Protein AF-A0A7S4A4M8-F1 (afdb_monomer_lite)

InterPro domains:
  IPR001041 2Fe-2S ferredoxin-type iron-sulfur binding domain [PF00111] (96-147)
  IPR001041 2Fe-2S ferredoxin-type iron-sulfur binding domain [PS51085] (55-159)
  IPR001041 2Fe-2S ferredoxin-type iron-sulfur binding domain [cd00207] (71-153)
  IPR012675 Beta-grasp domain superfamily [G3DSA:3.10.20.30] (62-157)
  IPR036010 2Fe-2S ferredoxin-like superfamily [SSF54292] (57-154)
  IPR036410 Heat shock protein DnaJ, cysteine-rich domain superfamily [SSF57938] (227-272)

Structure (mmCIF, N/CA/C/O backbone):
data_AF-A0A7S4A4M8-F1
#
_entry.id   AF-A0A7S4A4M8-F1
#
loop_
_atom_site.group_PDB
_atom_site.id
_atom_site.type_symbol
_atom_site.label_atom_id
_atom_site.label_alt_id
_atom_site.label_comp_id
_atom_site.label_asym_id
_atom_site.label_entity_id
_atom_site.label_seq_id
_atom_site.pdbx_PDB_ins_code
_atom_site.Cartn_x
_atom_site.Cartn_y
_atom_site.Cartn_z
_atom_site.occupancy
_atom_site.B_iso_or_equiv
_atom_site.auth_seq_id
_atom_site.auth_comp_id
_atom_site.auth_asym_id
_atom_site.auth_atom_id
_atom_site.pdbx_PDB_model_num
ATOM 1 N N . ALA A 1 1 ? -64.896 35.470 -19.541 1.00 37.59 1 ALA A N 1
ATOM 2 C CA . ALA A 1 1 ? -65.923 35.673 -20.577 1.00 37.59 1 ALA A CA 1
ATOM 3 C C . ALA A 1 1 ? -65.267 35.351 -21.918 1.00 37.59 1 ALA A C 1
ATOM 5 O O . ALA A 1 1 ? -64.324 36.040 -22.271 1.00 37.59 1 ALA A O 1
ATOM 6 N N . SER A 1 2 ? -65.434 34.144 -22.477 1.00 31.39 2 SER A N 1
ATOM 7 C CA . SER A 1 2 ? -66.565 33.756 -23.355 1.00 31.39 2 SER A CA 1
ATOM 8 C C . SER A 1 2 ? -66.656 34.735 -24.537 1.00 31.39 2 SER A C 1
ATOM 10 O O . SER A 1 2 ? -66.784 35.927 -24.300 1.00 31.39 2 SER A O 1
ATOM 12 N N . THR A 1 3 ? -66.503 34.352 -25.807 1.00 33.00 3 THR A N 1
ATOM 13 C CA . THR A 1 3 ? -67.271 33.339 -26.563 1.00 33.00 3 THR A CA 1
ATOM 14 C C . THR A 1 3 ? -66.672 33.246 -27.989 1.00 33.00 3 THR A C 1
ATOM 16 O O . THR A 1 3 ? -66.246 34.263 -28.519 1.00 33.00 3 THR A O 1
ATOM 19 N N . LEU A 1 4 ? -66.440 32.039 -28.529 1.00 32.62 4 LEU A N 1
ATOM 20 C CA . LEU A 1 4 ? -67.186 31.378 -29.632 1.00 32.62 4 LEU A CA 1
ATOM 21 C C . LEU A 1 4 ? -67.162 32.050 -31.024 1.00 32.62 4 LEU A C 1
ATOM 23 O O . LEU A 1 4 ? -67.751 33.107 -31.198 1.00 32.62 4 LEU A O 1
ATOM 27 N N . ALA A 1 5 ? -66.621 31.325 -32.017 1.00 34.88 5 ALA A N 1
ATOM 28 C CA . ALA A 1 5 ? -67.216 31.023 -33.341 1.00 34.88 5 ALA A CA 1
ATOM 29 C C . ALA A 1 5 ? -66.231 30.086 -34.097 1.00 34.88 5 ALA A C 1
ATOM 31 O O . ALA A 1 5 ? -65.060 30.425 -34.218 1.00 34.88 5 ALA A O 1
ATOM 32 N N . GLN A 1 6 ? -66.522 28.803 -34.376 1.00 36.31 6 GLN A N 1
ATOM 33 C CA . GLN A 1 6 ? -67.367 28.260 -35.469 1.00 36.31 6 GLN A CA 1
ATOM 34 C C . GLN A 1 6 ? -66.966 28.793 -36.861 1.00 36.31 6 GLN A C 1
ATOM 36 O O . GLN A 1 6 ? -66.797 29.990 -37.012 1.00 36.31 6 GLN A O 1
ATOM 41 N N . ALA A 1 7 ? -66.864 28.027 -37.950 1.00 33.28 7 ALA A N 1
ATOM 42 C CA . ALA A 1 7 ? -67.002 26.600 -38.227 1.00 33.28 7 ALA A CA 1
ATOM 43 C C . ALA A 1 7 ? -66.614 26.344 -39.707 1.00 33.28 7 ALA A C 1
ATOM 45 O O . ALA A 1 7 ? -66.604 27.269 -40.510 1.00 33.28 7 ALA A O 1
ATOM 46 N N . ALA A 1 8 ? -66.433 25.058 -40.024 1.00 29.91 8 ALA A N 1
ATOM 47 C CA . ALA A 1 8 ? -66.771 24.376 -41.281 1.00 29.91 8 ALA A CA 1
ATOM 48 C C . ALA A 1 8 ? -66.012 24.679 -42.591 1.00 29.91 8 ALA A C 1
ATOM 50 O O . ALA A 1 8 ? -65.968 25.791 -43.101 1.00 29.91 8 ALA A O 1
ATOM 51 N N . GLY A 1 9 ? -65.545 23.585 -43.203 1.00 29.48 9 GLY A N 1
ATOM 52 C CA . GLY A 1 9 ? -65.085 23.530 -44.586 1.00 29.48 9 GLY A CA 1
ATOM 53 C C . GLY A 1 9 ? -64.430 22.188 -44.930 1.00 29.48 9 GLY A C 1
ATOM 54 O O . GLY A 1 9 ? -63.213 22.089 -44.999 1.00 29.48 9 GLY A O 1
ATOM 55 N N . ALA A 1 10 ? -65.236 21.150 -45.126 1.00 30.73 10 ALA A N 1
ATOM 56 C CA . ALA A 1 10 ? -64.895 19.928 -45.870 1.00 30.73 10 ALA A CA 1
ATOM 57 C C . ALA A 1 10 ? -66.042 19.700 -46.883 1.00 30.73 10 ALA A C 1
ATOM 59 O O . ALA A 1 10 ? -67.085 20.335 -46.681 1.00 30.73 10 ALA A O 1
ATOM 60 N N . PRO A 1 11 ? -65.991 18.786 -47.880 1.00 52.59 11 PRO A N 1
ATOM 61 C CA . PRO A 1 11 ? -64.931 17.866 -48.347 1.00 52.59 11 PRO A CA 1
ATOM 62 C C . PRO A 1 11 ? -64.807 17.825 -49.912 1.00 52.59 11 PRO A C 1
ATOM 64 O O . PRO A 1 11 ? -65.293 18.728 -50.582 1.00 52.59 11 PRO A O 1
ATOM 67 N N . VAL A 1 12 ? -64.277 16.709 -50.468 1.00 29.33 12 VAL A N 1
ATOM 68 C CA . VAL A 1 12 ? -64.403 16.184 -51.869 1.00 29.33 12 VAL A CA 1
ATOM 69 C C . VAL A 1 12 ? -63.234 16.599 -52.804 1.00 29.33 12 VAL A C 1
ATOM 71 O O . VAL A 1 12 ? -62.858 17.757 -52.814 1.00 29.33 12 VAL A O 1
ATOM 74 N N . ALA A 1 13 ? -62.549 15.762 -53.604 1.00 30.17 13 ALA A N 1
ATOM 75 C CA . ALA A 1 13 ? -62.758 14.395 -54.093 1.00 30.17 13 ALA A CA 1
ATOM 76 C C . ALA A 1 13 ? -61.442 13.745 -54.595 1.00 30.17 13 ALA A C 1
ATOM 78 O O . ALA A 1 13 ? -60.580 14.413 -55.149 1.00 30.17 13 ALA A O 1
ATOM 79 N N . GLN A 1 14 ? -61.445 12.411 -54.512 1.00 28.94 14 GLN A N 1
ATOM 80 C CA . GLN A 1 14 ? -61.015 11.418 -55.511 1.00 28.94 14 GLN A CA 1
ATOM 81 C C . GLN A 1 14 ? -59.527 11.170 -55.820 1.00 28.94 14 GLN A C 1
ATOM 83 O O . GLN A 1 14 ? -58.750 12.014 -56.248 1.00 28.94 14 GLN A O 1
ATOM 88 N N . ALA A 1 15 ? -59.210 9.888 -55.641 1.00 36.28 15 ALA A N 1
ATOM 89 C CA . ALA A 1 15 ? -57.997 9.178 -55.992 1.00 36.28 15 ALA A CA 1
ATOM 90 C C . ALA A 1 15 ? -57.965 8.781 -57.472 1.00 36.28 15 ALA A C 1
ATOM 92 O O . ALA A 1 15 ? -59.013 8.434 -58.003 1.00 36.28 15 ALA A O 1
ATOM 93 N N . THR A 1 16 ? -56.763 8.643 -58.045 1.00 32.50 16 THR A N 1
ATOM 94 C CA . THR A 1 16 ? -56.400 7.519 -58.934 1.00 32.50 16 THR A CA 1
ATOM 95 C C . THR A 1 16 ? -54.876 7.339 -59.019 1.00 32.50 16 THR A C 1
ATOM 97 O O . THR A 1 16 ? -54.142 8.317 -59.095 1.00 32.50 16 THR A O 1
ATOM 100 N N . ALA A 1 17 ? -54.472 6.061 -58.983 1.00 30.67 17 ALA A N 1
ATOM 101 C CA . ALA A 1 17 ? -53.245 5.366 -59.421 1.00 30.67 17 ALA A CA 1
ATOM 102 C C . ALA A 1 17 ? -52.149 6.160 -60.176 1.00 30.67 17 ALA A C 1
ATOM 104 O O . ALA A 1 17 ? -52.448 7.021 -60.984 1.00 30.67 17 ALA A O 1
ATOM 105 N N . GLY A 1 18 ? -50.852 5.852 -60.088 1.00 27.41 18 GLY A N 1
ATOM 106 C CA . GLY A 1 18 ? -50.143 4.726 -59.492 1.00 27.41 18 GLY A CA 1
ATOM 107 C C . GLY A 1 18 ? -48.669 4.709 -59.948 1.00 27.41 18 GLY A C 1
ATOM 108 O O . GLY A 1 18 ? -48.286 5.422 -60.866 1.00 27.41 18 GLY A O 1
ATOM 109 N N . VAL A 1 19 ? -47.905 3.814 -59.314 1.00 33.75 19 VAL A N 1
ATOM 110 C CA . VAL A 1 19 ? -46.653 3.164 -59.763 1.00 33.75 19 VAL A CA 1
ATOM 111 C C . VAL A 1 19 ? -45.360 4.004 -59.871 1.00 33.75 19 VAL A C 1
ATOM 113 O O . VAL A 1 19 ? -45.162 4.764 -60.808 1.00 33.75 19 VAL A O 1
ATOM 116 N N . GLY A 1 20 ? -44.393 3.692 -58.990 1.00 28.38 20 GLY A N 1
ATOM 117 C CA . GLY A 1 20 ? -42.963 3.664 -59.347 1.00 28.38 20 GLY A CA 1
ATOM 118 C C . GLY A 1 20 ? -42.011 4.508 -58.488 1.00 28.38 20 GLY A C 1
ATOM 119 O O . GLY A 1 20 ? -41.970 5.722 -58.621 1.00 28.38 20 GLY A O 1
ATOM 120 N N . GLY A 1 21 ? -41.169 3.848 -57.676 1.00 31.53 21 GLY A N 1
ATOM 121 C CA . GLY A 1 21 ? -39.975 4.444 -57.043 1.00 31.53 21 GLY A CA 1
ATOM 122 C C . GLY A 1 21 ? -40.064 4.568 -55.517 1.00 31.53 21 GLY A C 1
ATOM 123 O O . GLY A 1 21 ? -40.150 5.656 -54.971 1.00 31.53 21 GLY A O 1
ATOM 124 N N . CYS A 1 22 ? -40.197 3.476 -54.764 1.00 31.28 22 CYS A N 1
ATOM 125 C CA . CYS A 1 22 ? -39.090 2.579 -54.406 1.00 31.28 22 CYS A CA 1
ATOM 126 C C . CYS A 1 22 ? -37.952 3.275 -53.617 1.00 31.28 22 CYS A C 1
ATOM 128 O O . CYS A 1 22 ? -36.859 3.515 -54.110 1.00 31.28 22 CYS A O 1
ATOM 130 N N . ALA A 1 23 ? -38.234 3.571 -52.346 1.00 37.81 23 ALA A N 1
ATOM 131 C CA . ALA A 1 23 ? -37.535 2.941 -51.218 1.00 37.81 23 ALA A CA 1
ATOM 132 C C . ALA A 1 23 ? -36.009 3.132 -51.028 1.00 37.81 23 ALA A C 1
ATOM 134 O O . ALA A 1 23 ? -35.398 2.303 -50.357 1.00 37.81 23 ALA A O 1
ATOM 135 N N . VAL A 1 24 ? -35.385 4.212 -51.519 1.00 38.22 24 VAL A N 1
ATOM 136 C CA . VAL A 1 24 ? -33.934 4.442 -51.283 1.00 38.22 24 VAL A CA 1
ATOM 137 C C . VAL A 1 24 ? -33.610 5.654 -50.389 1.00 38.22 24 VAL A C 1
ATOM 139 O O . VAL A 1 24 ? -32.507 5.740 -49.860 1.00 38.22 24 VAL A O 1
ATOM 142 N N . VAL A 1 25 ? -34.555 6.561 -50.111 1.00 36.16 25 VAL A N 1
ATOM 143 C CA . VAL A 1 25 ? -34.220 7.831 -49.416 1.00 36.16 25 VAL A CA 1
ATOM 144 C C . VAL A 1 25 ? -34.692 7.903 -47.951 1.00 36.16 25 VAL A C 1
ATOM 146 O O . VAL A 1 25 ? -34.157 8.683 -47.168 1.00 36.16 25 VAL A O 1
ATOM 149 N N . GLN A 1 26 ? -35.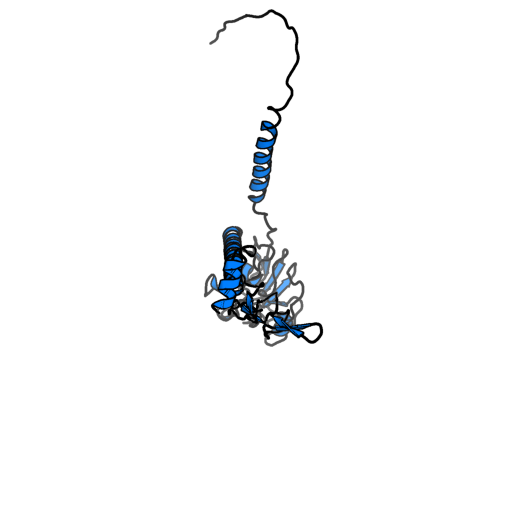621 7.045 -47.512 1.00 34.38 26 GLN A N 1
ATOM 150 C CA . GLN A 1 26 ? -36.166 7.099 -46.140 1.00 34.38 26 GLN A CA 1
ATOM 151 C C . GLN A 1 26 ? -35.516 6.141 -45.126 1.00 34.38 26 GLN A C 1
ATOM 153 O O . GLN A 1 26 ? -35.725 6.293 -43.923 1.00 34.38 26 GLN A O 1
ATOM 158 N N . THR A 1 27 ? -34.670 5.201 -45.551 1.00 37.06 27 THR A N 1
ATOM 159 C CA . THR A 1 27 ? -33.970 4.271 -44.640 1.00 37.06 27 THR A CA 1
ATOM 160 C C . THR A 1 27 ? -32.631 4.802 -44.118 1.00 37.06 27 THR A C 1
ATOM 162 O O . THR A 1 27 ? -32.098 4.269 -43.141 1.00 37.06 27 THR A O 1
ATOM 165 N N . THR A 1 28 ? -32.108 5.893 -44.684 1.00 37.09 28 THR A N 1
ATOM 166 C CA . THR A 1 28 ? -30.793 6.441 -44.307 1.00 37.09 28 THR A CA 1
ATOM 167 C C . THR A 1 28 ? -30.871 7.415 -43.126 1.00 37.09 28 THR A C 1
ATOM 169 O O . THR A 1 28 ? -29.947 7.480 -42.319 1.00 37.09 28 THR A O 1
ATOM 172 N N . LEU A 1 29 ? -32.000 8.104 -42.922 1.00 33.44 29 LEU A N 1
ATOM 173 C CA . LEU A 1 29 ? -32.156 9.082 -41.832 1.00 33.44 29 LEU A CA 1
ATOM 174 C C . LEU A 1 29 ? -32.501 8.455 -40.467 1.00 33.44 29 LEU A C 1
ATOM 176 O O . LEU A 1 29 ? -32.075 8.970 -39.434 1.00 33.44 29 LEU A O 1
ATOM 180 N N . HIS A 1 30 ? -33.151 7.285 -40.431 1.00 36.28 30 HIS A N 1
ATOM 181 C CA . HIS A 1 30 ? -33.430 6.577 -39.170 1.00 36.28 30 HIS A CA 1
ATOM 182 C C . HIS A 1 30 ? -32.250 5.745 -38.633 1.00 36.28 30 HIS A C 1
ATOM 184 O O . HIS A 1 30 ? -32.222 5.417 -37.443 1.00 36.28 30 HIS A O 1
ATOM 190 N N . ARG A 1 31 ? -31.246 5.419 -39.461 1.00 37.28 31 ARG A N 1
ATOM 191 C CA . ARG A 1 31 ? -30.042 4.692 -39.009 1.00 37.28 31 ARG A CA 1
ATOM 192 C C . ARG A 1 31 ? -28.971 5.603 -38.402 1.00 37.28 31 ARG A C 1
ATOM 194 O O . ARG A 1 31 ? -28.293 5.177 -37.471 1.00 37.28 31 ARG A O 1
ATOM 201 N N . VAL A 1 32 ? -28.868 6.860 -38.839 1.00 37.97 32 VAL A N 1
ATOM 202 C CA . VAL A 1 32 ? -27.846 7.801 -38.336 1.00 37.97 32 VAL A CA 1
ATOM 203 C C . VAL A 1 32 ? -28.242 8.429 -36.989 1.00 37.97 32 VAL A C 1
ATOM 205 O O . VAL A 1 32 ? -27.384 8.643 -36.132 1.00 37.97 32 VAL A O 1
ATOM 208 N N . MET A 1 33 ? -29.537 8.644 -36.724 1.00 33.75 33 MET A N 1
ATOM 209 C CA . MET A 1 33 ? -29.984 9.201 -35.434 1.00 33.75 33 MET A CA 1
ATOM 210 C C . MET A 1 33 ? -29.994 8.186 -34.282 1.00 33.75 33 MET A C 1
ATOM 212 O O . MET A 1 33 ? -29.820 8.573 -33.127 1.00 33.75 33 MET A O 1
ATOM 216 N N . ARG A 1 34 ? -30.117 6.880 -34.563 1.00 36.62 34 ARG A N 1
ATOM 217 C CA . ARG A 1 34 ? -30.115 5.845 -33.511 1.00 36.62 34 ARG A CA 1
ATOM 218 C C . ARG A 1 34 ? -28.708 5.530 -32.987 1.00 36.62 34 ARG A C 1
ATOM 220 O O . ARG A 1 34 ? -28.561 5.203 -31.814 1.00 36.62 34 ARG A O 1
ATOM 227 N N . TRP A 1 35 ? -27.673 5.705 -33.814 1.00 34.12 35 TRP A N 1
ATOM 228 C CA . TRP A 1 35 ? -26.274 5.548 -33.392 1.00 34.12 35 TRP A CA 1
ATOM 229 C C . TRP A 1 35 ? -25.797 6.684 -32.484 1.00 34.12 35 TRP A C 1
ATOM 231 O O . TRP A 1 35 ? -25.110 6.426 -31.502 1.00 34.12 35 TRP A O 1
ATOM 241 N N . ARG A 1 36 ? -26.236 7.928 -32.720 1.00 37.22 36 ARG A N 1
ATOM 242 C CA . ARG A 1 36 ? -25.898 9.045 -31.820 1.00 37.22 36 ARG A CA 1
ATOM 243 C C . ARG A 1 36 ? -26.541 8.894 -30.439 1.00 37.22 36 ARG A C 1
ATOM 245 O O . ARG A 1 36 ? -25.913 9.261 -29.456 1.00 37.22 36 ARG A O 1
ATOM 252 N N . TYR A 1 37 ? -27.732 8.300 -30.343 1.00 37.22 37 TYR A N 1
ATOM 253 C CA . TYR A 1 37 ? -28.435 8.123 -29.066 1.00 37.22 37 TYR A CA 1
ATOM 254 C C . TYR A 1 37 ? -27.921 6.929 -28.242 1.00 37.22 37 TYR A C 1
ATOM 256 O O . TYR A 1 37 ? -27.792 7.030 -27.023 1.00 37.22 37 TYR A O 1
ATOM 264 N N . ILE A 1 38 ? -27.563 5.813 -28.893 1.00 43.84 38 ILE A N 1
ATOM 265 C CA . ILE A 1 38 ? -26.977 4.642 -28.214 1.00 43.84 38 ILE A CA 1
ATOM 266 C C . ILE A 1 38 ? -25.544 4.947 -27.752 1.00 43.84 38 ILE A C 1
ATOM 268 O O . ILE A 1 38 ? -25.180 4.586 -26.634 1.00 43.84 38 ILE A O 1
ATOM 272 N N . SER A 1 39 ? -24.759 5.690 -28.543 1.00 41.84 39 SER A N 1
ATOM 273 C CA . SER A 1 39 ? -23.440 6.168 -28.114 1.00 41.84 39 SER A CA 1
ATOM 274 C C . SER A 1 39 ? -23.531 7.203 -26.994 1.00 41.84 39 SER A C 1
ATOM 276 O O . SER A 1 39 ? -22.713 7.151 -26.085 1.00 41.84 39 SER A O 1
ATOM 278 N N . PHE A 1 40 ? -24.535 8.089 -26.984 1.00 40.56 40 PHE A N 1
ATOM 279 C CA . PHE A 1 40 ? -24.718 9.045 -25.885 1.00 40.56 40 PHE A CA 1
ATOM 280 C C . PHE A 1 40 ? -25.133 8.349 -24.583 1.00 40.56 40 PHE A C 1
ATOM 282 O O . PHE A 1 40 ? -24.580 8.648 -23.534 1.00 40.56 40 PHE A O 1
ATOM 289 N N . LEU A 1 41 ? -26.025 7.353 -24.632 1.00 41.88 41 LEU A N 1
ATOM 290 C CA . LEU A 1 41 ? -26.387 6.567 -23.447 1.00 41.88 41 LEU A CA 1
ATOM 291 C C . LEU A 1 41 ? -25.244 5.663 -22.964 1.00 41.88 41 LEU A C 1
ATOM 293 O O . LEU A 1 41 ? -25.082 5.523 -21.758 1.00 41.88 41 LEU A O 1
ATOM 297 N N . ALA A 1 42 ? -24.415 5.101 -23.851 1.00 42.03 42 ALA A N 1
ATOM 298 C CA . ALA A 1 42 ? -23.210 4.362 -23.458 1.00 42.03 42 ALA A CA 1
ATOM 299 C C . ALA A 1 42 ? -22.128 5.282 -22.853 1.00 42.03 42 ALA A C 1
ATOM 301 O O . ALA A 1 42 ? -21.486 4.909 -21.874 1.00 42.03 42 ALA A O 1
ATOM 302 N N . PHE A 1 43 ? -21.982 6.506 -23.369 1.00 40.78 43 PHE A N 1
ATOM 303 C CA . PHE A 1 43 ? -21.054 7.517 -22.850 1.00 40.78 43 PHE A CA 1
ATOM 304 C C . PHE A 1 43 ? -21.531 8.110 -21.511 1.00 40.78 43 PHE A C 1
ATOM 306 O O . PHE A 1 43 ? -20.739 8.275 -20.588 1.00 40.78 43 PHE A O 1
ATOM 313 N N . VAL A 1 44 ? -22.841 8.325 -21.340 1.00 40.34 44 VAL A N 1
ATOM 314 C CA . VAL A 1 44 ? -23.448 8.760 -20.067 1.00 40.34 44 VAL A CA 1
ATOM 315 C C . VAL A 1 44 ? -23.432 7.636 -19.020 1.00 40.34 44 VAL A C 1
ATOM 317 O O . VAL A 1 44 ? -23.253 7.910 -17.835 1.00 40.34 44 VAL A O 1
ATOM 320 N N . ARG A 1 45 ? -23.495 6.359 -19.425 1.00 36.91 45 ARG A N 1
ATOM 321 C CA . ARG A 1 45 ? -23.304 5.209 -18.514 1.00 36.91 45 ARG A CA 1
ATOM 322 C C . ARG A 1 45 ? -21.846 5.031 -18.062 1.00 36.91 45 ARG A C 1
ATOM 324 O O . ARG A 1 45 ? -21.609 4.393 -17.042 1.00 36.91 45 ARG A O 1
ATOM 331 N N . CYS A 1 46 ? -20.887 5.640 -18.764 1.00 39.06 46 CYS A N 1
ATOM 332 C CA . CYS A 1 46 ? -19.495 5.781 -18.320 1.00 39.06 46 CYS A CA 1
ATOM 333 C C . CYS A 1 46 ? -19.275 6.951 -17.340 1.00 39.06 46 CYS A C 1
ATOM 335 O O . CYS A 1 46 ? -18.226 7.002 -16.701 1.00 39.06 46 CYS A O 1
ATOM 337 N N . LEU A 1 47 ? -20.246 7.861 -17.185 1.00 42.31 47 LEU A N 1
ATOM 338 C CA . LEU A 1 47 ? -20.161 9.020 -16.285 1.00 42.31 47 LEU A CA 1
ATOM 339 C C . LEU A 1 47 ? -20.791 8.786 -14.908 1.00 42.31 47 LEU A C 1
ATOM 341 O O . LEU A 1 47 ? -20.648 9.631 -14.028 1.00 42.31 47 LEU A O 1
ATOM 345 N N . THR A 1 48 ? -21.435 7.643 -14.662 1.00 40.72 48 THR A N 1
ATOM 346 C CA . THR A 1 48 ? -21.683 7.238 -13.277 1.00 40.72 48 THR A CA 1
ATOM 347 C C . THR A 1 48 ? -20.366 6.716 -12.715 1.00 40.72 48 THR A C 1
ATOM 349 O O . THR A 1 48 ? -19.916 5.660 -13.176 1.00 40.72 48 THR A O 1
ATOM 352 N N . PRO A 1 49 ? -19.720 7.395 -11.744 1.00 46.16 49 PRO A N 1
ATOM 353 C CA . PRO A 1 49 ? -18.597 6.792 -11.053 1.00 46.16 49 PRO A CA 1
ATOM 354 C C . PRO A 1 49 ? -19.124 5.475 -10.498 1.00 46.16 49 PRO A C 1
ATOM 356 O O . PRO A 1 49 ? -20.056 5.474 -9.696 1.00 46.16 49 PRO A O 1
ATOM 359 N N . SER A 1 50 ? -18.586 4.350 -10.977 1.00 44.78 50 SER A N 1
ATOM 360 C CA . SER A 1 50 ? -18.786 3.054 -10.337 1.00 44.78 50 SER A CA 1
ATOM 361 C C . SER A 1 50 ? -18.496 3.287 -8.858 1.00 44.78 50 SER A C 1
ATOM 363 O O . SER A 1 50 ? -17.323 3.449 -8.499 1.00 44.78 50 SER A O 1
ATOM 365 N N . LYS A 1 51 ? -19.545 3.382 -8.026 1.00 56.91 51 LYS A N 1
ATOM 366 C CA . LYS A 1 51 ? -19.423 3.435 -6.573 1.00 56.91 51 LYS A CA 1
ATOM 367 C C . LYS A 1 51 ? -18.771 2.112 -6.216 1.00 56.91 51 LYS A C 1
ATOM 369 O O . LYS A 1 51 ? -19.449 1.095 -6.109 1.00 56.91 51 LYS A O 1
ATOM 374 N N . ARG A 1 52 ? -17.436 2.090 -6.143 1.00 57.22 52 ARG A N 1
ATOM 375 C CA . ARG A 1 52 ? -16.740 0.953 -5.549 1.00 57.22 52 ARG A CA 1
ATOM 376 C C . ARG A 1 52 ? -17.389 0.765 -4.179 1.00 57.22 52 ARG A C 1
ATOM 378 O O . ARG A 1 52 ? -17.737 1.774 -3.563 1.00 57.22 52 ARG A O 1
ATOM 385 N N . PRO A 1 53 ? -17.608 -0.468 -3.713 1.00 70.50 53 PRO A N 1
ATOM 386 C CA . PRO A 1 53 ? -18.103 -0.652 -2.362 1.00 70.50 53 PRO A CA 1
ATOM 387 C C . PRO A 1 53 ? -17.129 0.050 -1.412 1.00 70.50 53 PRO A C 1
ATOM 389 O O . PRO A 1 53 ? -15.912 -0.142 -1.502 1.00 70.50 53 PRO A O 1
ATOM 392 N N . HIS A 1 54 ? -17.674 0.950 -0.599 1.00 84.25 54 HIS A N 1
ATOM 393 C CA . HIS A 1 54 ? -16.948 1.536 0.511 1.00 84.25 54 HIS A CA 1
ATOM 394 C C . HIS A 1 54 ? -17.114 0.593 1.699 1.00 84.25 54 HIS A C 1
ATOM 396 O O . HIS A 1 54 ? -18.168 -0.017 1.875 1.00 84.25 54 HIS A O 1
ATOM 402 N N . HIS A 1 55 ? -16.053 0.469 2.471 1.00 94.19 55 HIS A N 1
ATOM 403 C CA . HIS A 1 55 ? -15.968 -0.360 3.654 1.00 94.19 55 HIS A CA 1
ATOM 404 C C . HIS A 1 55 ? -15.725 0.523 4.871 1.00 94.19 55 HIS A C 1
ATOM 406 O O . HIS A 1 55 ? -15.380 1.707 4.749 1.00 94.19 55 HIS A O 1
ATOM 412 N N . SER A 1 56 ? -15.898 -0.074 6.037 1.00 96.12 56 SER A N 1
ATOM 413 C CA . SER A 1 56 ? -15.639 0.541 7.325 1.00 96.12 56 SER A CA 1
ATOM 414 C C . SER A 1 56 ? -14.458 -0.135 8.022 1.00 96.12 56 SER A C 1
ATOM 416 O O . SER A 1 56 ? -14.230 -1.342 7.897 1.00 96.12 56 SER A O 1
ATOM 418 N N . ILE A 1 57 ? -13.677 0.652 8.760 1.00 97.69 57 ILE A N 1
ATOM 419 C CA . ILE A 1 57 ? -12.686 0.138 9.709 1.00 97.69 57 ILE A CA 1
ATOM 420 C C . ILE A 1 57 ? -13.192 0.452 11.115 1.00 97.69 57 ILE A C 1
ATOM 422 O O . ILE A 1 57 ? -13.333 1.619 11.473 1.00 97.69 57 ILE A O 1
ATOM 426 N N . THR A 1 58 ? -13.436 -0.567 11.933 1.00 97.69 58 THR A N 1
ATOM 427 C CA . THR A 1 58 ? -13.608 -0.386 13.379 1.00 97.69 58 THR A CA 1
ATOM 428 C C . THR A 1 58 ? -12.231 -0.347 14.025 1.00 97.69 58 THR A C 1
ATOM 430 O O . THR A 1 58 ? -11.556 -1.365 14.137 1.00 97.69 58 THR A O 1
ATOM 433 N N . TRP A 1 59 ? -11.790 0.843 14.406 1.00 96.56 59 TRP A N 1
ATOM 434 C CA . TRP A 1 59 ? -10.509 1.091 15.050 1.00 96.56 59 TRP A CA 1
ATOM 435 C C . TRP A 1 59 ? -10.638 0.987 16.568 1.00 96.56 59 TRP A C 1
ATOM 437 O O . TRP A 1 59 ? -11.382 1.762 17.166 1.00 96.56 59 TRP A O 1
ATOM 447 N N . THR A 1 60 ? -9.902 0.069 17.188 1.00 96.06 60 THR A N 1
ATOM 448 C CA . THR A 1 60 ? -9.996 -0.253 18.616 1.00 96.06 60 THR A CA 1
ATOM 449 C C . THR A 1 60 ? -8.698 0.074 19.358 1.00 96.06 60 THR A C 1
ATOM 451 O O . THR A 1 60 ? -7.603 -0.365 18.991 1.00 96.06 60 THR A O 1
ATOM 454 N N . THR A 1 61 ? -8.840 0.830 20.444 1.00 94.38 61 THR A N 1
ATOM 455 C CA . THR A 1 61 ? -7.777 1.284 21.358 1.00 94.38 61 THR A CA 1
ATOM 456 C C . THR A 1 61 ? -8.250 1.195 22.809 1.00 94.38 61 THR A C 1
ATOM 458 O O . THR A 1 61 ? -9.410 0.862 23.049 1.00 94.38 61 THR A O 1
ATOM 461 N N . ALA A 1 62 ? -7.390 1.501 23.786 1.00 93.50 62 ALA A N 1
ATOM 462 C CA . ALA A 1 62 ? -7.792 1.505 25.196 1.00 93.50 62 ALA A CA 1
ATOM 463 C C . ALA A 1 62 ? -8.905 2.530 25.488 1.00 93.50 62 ALA A C 1
ATOM 465 O O . ALA A 1 62 ? -9.757 2.275 26.332 1.00 93.50 62 ALA A O 1
ATOM 466 N N . ASP A 1 63 ? -8.953 3.629 24.728 1.00 89.38 63 ASP A N 1
ATOM 467 C CA . ASP A 1 63 ? -9.978 4.677 24.855 1.00 89.38 63 ASP A CA 1
ATOM 468 C C . ASP A 1 63 ? -11.355 4.259 24.296 1.00 89.38 63 ASP A C 1
ATOM 470 O O . ASP A 1 63 ? -12.320 5.019 24.373 1.00 89.38 63 ASP A O 1
ATOM 474 N N . GLY A 1 64 ? -11.452 3.075 23.682 1.00 91.56 64 GLY A N 1
ATOM 475 C CA . GLY A 1 64 ? -12.658 2.566 23.034 1.00 91.56 64 GLY A CA 1
ATOM 476 C C . GLY A 1 64 ? -12.483 2.302 21.539 1.00 91.56 64 GLY A C 1
ATOM 477 O O . GLY A 1 64 ? -11.370 2.297 21.001 1.00 91.56 64 GLY A O 1
ATOM 478 N N . SER A 1 65 ? -13.612 2.050 20.870 1.00 94.06 65 SER A N 1
ATOM 479 C CA . SER A 1 65 ? -13.668 1.763 19.432 1.00 94.06 65 SER A CA 1
ATOM 480 C C . SER A 1 65 ? -14.326 2.896 18.649 1.00 94.06 65 SER A C 1
ATOM 482 O O . SER A 1 65 ? -15.295 3.497 19.109 1.00 94.06 65 SER A O 1
ATOM 484 N N . ARG A 1 66 ? -13.815 3.178 17.451 1.00 94.44 66 ARG A N 1
ATOM 485 C CA . ARG A 1 66 ? -14.331 4.201 16.532 1.00 94.44 66 ARG A CA 1
ATOM 486 C C . ARG A 1 66 ? -14.520 3.612 15.143 1.00 94.44 66 ARG A C 1
ATOM 488 O O . ARG A 1 66 ? -13.665 2.870 14.674 1.00 94.44 66 ARG A O 1
ATOM 495 N N . VAL A 1 67 ? -15.610 3.974 14.476 1.00 95.44 67 VAL A N 1
ATOM 496 C CA . VAL A 1 67 ? -15.871 3.552 13.096 1.00 95.44 67 VAL A CA 1
ATOM 497 C C . VAL A 1 67 ? -15.305 4.590 12.133 1.00 95.44 67 VAL A C 1
ATOM 499 O O . VAL A 1 67 ? -15.468 5.795 12.324 1.00 95.44 67 VAL A O 1
ATOM 502 N N . ILE A 1 68 ? -14.597 4.104 11.123 1.00 94.94 68 ILE A N 1
ATOM 503 C CA . ILE A 1 68 ? -13.973 4.887 10.066 1.00 94.94 68 ILE A CA 1
ATOM 504 C C . ILE A 1 68 ? -14.632 4.482 8.750 1.00 94.94 68 ILE A C 1
ATOM 506 O O . ILE A 1 68 ? -14.330 3.419 8.209 1.00 94.94 68 ILE A O 1
ATOM 510 N N . ASP A 1 69 ? -15.514 5.331 8.235 1.00 93.38 69 ASP A N 1
ATOM 511 C CA . ASP A 1 69 ? -16.268 5.054 7.014 1.00 93.38 69 ASP A CA 1
ATOM 512 C C . ASP A 1 69 ? -15.537 5.482 5.733 1.00 93.38 69 ASP A C 1
ATOM 514 O O . ASP A 1 69 ? -14.517 6.185 5.725 1.00 93.38 69 ASP A O 1
ATOM 518 N N . GLY A 1 70 ? -16.105 5.064 4.602 1.00 90.44 70 GLY A N 1
ATOM 519 C CA . GLY A 1 70 ? -15.702 5.545 3.288 1.00 90.44 70 GLY A CA 1
ATOM 520 C C . GLY A 1 70 ? -14.362 4.996 2.805 1.00 90.44 70 GLY A C 1
ATOM 521 O O . GLY A 1 70 ? -13.711 5.651 1.992 1.00 90.44 70 GLY A O 1
ATOM 522 N N . VAL A 1 71 ? -13.920 3.844 3.312 1.00 93.50 71 VAL A N 1
ATOM 523 C CA . VAL A 1 71 ? -12.672 3.184 2.903 1.00 93.50 71 VAL A CA 1
ATOM 524 C C . VAL A 1 71 ? -12.879 2.496 1.568 1.00 93.50 71 VAL A C 1
ATOM 526 O O . VAL A 1 71 ? -13.790 1.686 1.415 1.00 93.50 71 VAL A O 1
ATOM 529 N N . GLN A 1 72 ? -12.059 2.814 0.574 1.00 90.94 72 GLN A N 1
ATOM 530 C CA . GLN A 1 72 ? -12.231 2.202 -0.739 1.00 90.94 72 GLN A CA 1
ATOM 531 C C . GLN A 1 72 ? -11.725 0.761 -0.720 1.00 90.94 72 GLN A C 1
ATOM 533 O O . GLN A 1 72 ? -10.655 0.473 -0.182 1.00 90.94 72 GLN A O 1
ATOM 538 N N . ARG A 1 73 ? -12.439 -0.149 -1.391 1.00 91.88 73 ARG A N 1
ATOM 539 C CA . ARG A 1 73 ? -11.885 -1.472 -1.707 1.00 91.88 73 ARG A CA 1
ATOM 540 C C . ARG A 1 73 ? -10.516 -1.329 -2.387 1.00 91.88 73 ARG A C 1
ATOM 542 O O . ARG A 1 73 ? -10.407 -0.681 -3.431 1.00 91.88 73 ARG A O 1
ATOM 549 N N . GLY A 1 74 ? -9.511 -1.994 -1.826 1.00 93.12 74 GLY A N 1
ATOM 550 C CA . GLY A 1 74 ? -8.119 -1.981 -2.274 1.00 93.12 74 GLY A CA 1
ATOM 551 C C . GLY A 1 74 ? -7.254 -0.899 -1.619 1.00 93.12 74 GLY A C 1
ATOM 552 O O . GLY A 1 74 ? -6.046 -0.896 -1.833 1.00 93.12 74 GLY A O 1
ATOM 553 N N . GLU A 1 75 ? -7.824 0.007 -0.820 1.00 94.25 75 GLU A N 1
ATOM 554 C CA . GLU A 1 75 ? -7.054 1.016 -0.083 1.00 94.25 75 GLU A CA 1
ATOM 555 C C . GLU A 1 75 ? -6.106 0.332 0.913 1.00 94.25 75 GLU A C 1
ATOM 557 O O . GLU A 1 75 ? -6.495 -0.598 1.628 1.00 94.25 75 GLU A O 1
ATOM 562 N N . LEU A 1 76 ? -4.841 0.758 0.943 1.00 96.94 76 LEU A N 1
ATOM 563 C CA . LEU A 1 76 ? -3.846 0.224 1.866 1.00 96.94 76 LEU A CA 1
ATOM 564 C C . LEU A 1 76 ? -4.243 0.582 3.298 1.00 96.94 76 LEU A C 1
ATOM 566 O O . LEU A 1 76 ? -4.473 1.756 3.578 1.00 96.94 76 LEU A O 1
ATOM 570 N N . LEU A 1 77 ? -4.263 -0.381 4.224 1.00 97.81 77 LEU A N 1
ATOM 571 C CA . LEU A 1 77 ? -4.797 -0.150 5.571 1.00 97.81 77 LEU A CA 1
ATOM 572 C C . LEU A 1 77 ? -4.086 1.010 6.294 1.00 97.81 77 LEU A C 1
ATOM 574 O O . LEU A 1 77 ? -4.736 1.871 6.881 1.00 97.81 77 LEU A O 1
ATOM 578 N N . ARG A 1 78 ? -2.753 1.104 6.190 1.00 97.19 78 ARG A N 1
ATOM 579 C CA . ARG A 1 78 ? -1.984 2.250 6.712 1.00 97.19 78 ARG A CA 1
ATOM 580 C C . ARG A 1 78 ? -2.464 3.580 6.127 1.00 97.19 78 ARG A C 1
ATOM 582 O O . ARG A 1 78 ? -2.617 4.544 6.869 1.00 97.19 78 ARG A O 1
ATOM 589 N N . THR A 1 79 ? -2.648 3.640 4.814 1.00 96.06 79 THR A N 1
ATOM 590 C CA . THR A 1 79 ? -3.069 4.857 4.110 1.00 96.06 79 THR A CA 1
ATOM 591 C C . THR A 1 79 ? -4.497 5.230 4.485 1.00 96.06 79 THR A C 1
ATOM 593 O O . THR A 1 79 ? -4.750 6.392 4.799 1.00 96.06 79 THR A O 1
ATOM 596 N N . ALA A 1 80 ? -5.390 4.239 4.561 1.00 95.69 80 ALA A N 1
ATOM 597 C CA . ALA A 1 80 ? -6.779 4.418 4.960 1.00 95.69 80 ALA A CA 1
ATOM 598 C C . ALA A 1 80 ? -6.911 5.063 6.341 1.00 95.69 80 ALA A C 1
ATOM 600 O O . ALA A 1 80 ? -7.688 6.006 6.508 1.00 95.69 80 ALA A O 1
ATOM 601 N N . LEU A 1 81 ? -6.117 4.585 7.303 1.00 96.06 81 LEU A N 1
ATOM 602 C CA . LEU A 1 81 ? -6.060 5.131 8.655 1.00 96.06 81 LEU A CA 1
ATOM 603 C C . LEU A 1 81 ? -5.504 6.563 8.653 1.00 96.06 81 LEU A C 1
ATOM 605 O O . LEU A 1 81 ? -6.172 7.483 9.127 1.00 96.06 81 LEU A O 1
ATOM 609 N N . LEU A 1 82 ? -4.316 6.769 8.070 1.00 95.00 82 LEU A N 1
ATOM 610 C CA . LEU A 1 82 ? -3.616 8.058 8.125 1.00 95.00 82 LEU A CA 1
ATOM 611 C C . LEU A 1 82 ? -4.399 9.184 7.444 1.00 95.00 82 LEU A C 1
ATOM 613 O O . LEU A 1 82 ? -4.503 10.270 8.011 1.00 95.00 82 LEU A O 1
ATOM 617 N N . ARG A 1 83 ? -5.010 8.928 6.278 1.00 92.50 83 ARG A N 1
ATOM 618 C CA . ARG A 1 83 ? -5.843 9.923 5.576 1.00 92.50 83 ARG A CA 1
ATOM 619 C C . ARG A 1 83 ? -7.075 10.351 6.375 1.00 92.50 83 ARG A C 1
ATOM 621 O O . ARG A 1 83 ? -7.634 11.405 6.099 1.00 92.50 83 ARG A O 1
ATOM 628 N N . ARG A 1 84 ? -7.495 9.550 7.356 1.00 93.19 84 ARG A N 1
ATOM 629 C CA . ARG A 1 84 ? -8.673 9.803 8.197 1.00 93.19 84 ARG A CA 1
ATOM 630 C C . ARG A 1 84 ? -8.302 10.216 9.625 1.00 93.19 84 ARG A C 1
ATOM 632 O O . ARG A 1 84 ? -9.166 10.252 10.492 1.00 93.19 84 ARG A O 1
ATOM 639 N N . GLY A 1 85 ? -7.031 10.545 9.879 1.00 92.00 85 GLY A N 1
ATOM 640 C CA . GLY A 1 85 ? -6.565 11.050 11.176 1.00 92.00 85 GLY A CA 1
ATOM 641 C C . GLY A 1 85 ? -6.198 9.971 12.203 1.00 92.00 85 GLY A C 1
ATOM 642 O O . GLY A 1 85 ? -5.880 10.297 13.350 1.00 92.00 85 GLY A O 1
ATOM 643 N N . PHE A 1 86 ? -6.188 8.696 11.808 1.00 94.44 86 PHE A N 1
ATOM 644 C CA . PHE A 1 86 ? -5.852 7.558 12.666 1.00 94.44 86 PHE A CA 1
ATOM 645 C C . PHE A 1 86 ? -4.441 7.062 12.374 1.00 94.44 86 PHE A C 1
ATOM 647 O O . PHE A 1 86 ? -4.029 6.972 11.219 1.00 94.44 86 PHE A O 1
ATOM 654 N N . SER A 1 87 ? -3.674 6.736 13.414 1.00 93.81 87 SER A N 1
ATOM 655 C CA . SER A 1 87 ? -2.286 6.316 13.233 1.00 93.81 87 SER A CA 1
ATOM 656 C C . SER A 1 87 ? -2.084 4.861 13.634 1.00 93.81 87 SER A C 1
ATOM 658 O O . SER A 1 87 ? -2.303 4.519 14.794 1.00 93.81 87 SER A O 1
ATOM 660 N N . PRO A 1 88 ? -1.570 3.998 12.736 1.00 95.62 88 PRO A N 1
ATOM 661 C CA . PRO A 1 88 ? -1.071 2.686 13.133 1.00 95.62 88 PRO A CA 1
ATOM 662 C C . PRO A 1 88 ? 0.277 2.774 13.867 1.00 95.62 88 PRO A C 1
ATOM 664 O O . PRO A 1 88 ? 0.812 1.744 14.275 1.00 95.62 88 PRO A O 1
ATOM 667 N N . HIS A 1 89 ? 0.846 3.974 14.009 1.00 94.38 89 HIS A N 1
ATOM 668 C CA . HIS A 1 89 ? 2.139 4.244 14.625 1.00 94.38 89 HIS A CA 1
ATOM 669 C C . HIS A 1 89 ? 1.945 4.933 15.985 1.00 94.38 89 HIS A C 1
ATOM 671 O O . HIS A 1 89 ? 1.236 5.930 16.092 1.00 94.38 89 HIS A O 1
ATOM 677 N N . ASN A 1 90 ? 2.621 4.441 17.024 1.00 90.38 90 ASN A N 1
ATOM 678 C CA . ASN A 1 90 ? 2.534 5.003 18.374 1.00 90.38 90 ASN A CA 1
ATOM 679 C C . ASN A 1 90 ? 3.535 6.147 18.579 1.00 90.38 90 ASN A C 1
ATOM 681 O O . ASN A 1 90 ? 4.704 6.011 18.211 1.00 90.38 90 ASN A O 1
ATOM 685 N N . ASN A 1 91 ? 3.123 7.226 19.250 1.00 86.81 91 ASN A N 1
ATOM 686 C CA . ASN A 1 91 ? 4.010 8.297 19.733 1.00 86.81 91 ASN A CA 1
ATOM 687 C C . ASN A 1 91 ? 5.026 8.766 18.663 1.00 86.81 91 ASN A C 1
ATOM 689 O O . ASN A 1 91 ? 4.657 9.067 17.530 1.00 86.81 91 ASN A O 1
ATOM 693 N N . ASN A 1 92 ? 6.323 8.773 18.988 1.00 88.19 92 ASN A N 1
ATOM 694 C CA . ASN A 1 92 ? 7.396 9.210 18.088 1.00 88.19 92 ASN A CA 1
ATOM 695 C C . ASN A 1 92 ? 7.622 8.289 16.874 1.00 88.19 92 ASN A C 1
ATOM 697 O O . ASN A 1 92 ? 8.278 8.698 15.915 1.00 88.19 92 ASN A O 1
ATOM 701 N N . SER A 1 93 ? 7.052 7.077 16.848 1.00 90.25 93 SER A N 1
ATOM 702 C CA . SER A 1 93 ? 7.116 6.222 15.652 1.00 90.25 93 SER A CA 1
ATOM 703 C C . SER A 1 93 ? 6.278 6.772 14.487 1.00 90.25 93 SER A C 1
ATOM 705 O O . SER A 1 93 ? 6.477 6.367 13.343 1.00 90.25 93 SER A O 1
ATOM 707 N N . GLN A 1 94 ? 5.392 7.746 14.734 1.00 90.44 94 GLN A N 1
ATOM 708 C CA . GLN A 1 94 ? 4.723 8.511 13.673 1.00 90.44 94 GLN A CA 1
ATOM 709 C C . GLN A 1 94 ? 5.724 9.304 12.816 1.00 90.44 94 GLN A C 1
ATOM 711 O O . GLN A 1 94 ? 5.555 9.402 11.604 1.00 90.44 94 GLN A O 1
ATOM 716 N N . LEU A 1 95 ? 6.808 9.798 13.424 1.00 87.69 95 LEU A N 1
ATOM 717 C CA . LEU A 1 95 ? 7.916 10.437 12.714 1.00 87.69 95 LEU A CA 1
ATOM 718 C C . LEU A 1 95 ? 8.889 9.381 12.168 1.00 87.69 95 LEU A C 1
ATOM 720 O O . LEU A 1 95 ? 9.174 9.349 10.968 1.00 87.69 95 LEU A O 1
ATOM 724 N N . ILE A 1 96 ? 9.346 8.482 13.047 1.00 88.06 96 ILE A N 1
ATOM 725 C CA . ILE A 1 96 ? 10.393 7.487 12.777 1.00 88.06 96 ILE A CA 1
ATOM 726 C C . ILE A 1 96 ? 9.760 6.167 12.306 1.00 88.06 96 ILE A C 1
ATOM 728 O O . ILE A 1 96 ? 9.618 5.202 13.061 1.00 88.06 96 ILE A O 1
ATOM 732 N N . ASN A 1 97 ? 9.355 6.113 11.037 1.00 94.44 97 ASN A N 1
ATOM 733 C CA . ASN A 1 97 ? 8.867 4.887 10.400 1.00 94.44 97 ASN A CA 1
ATOM 734 C C . ASN A 1 97 ? 9.308 4.765 8.934 1.00 94.44 97 ASN A C 1
ATOM 736 O O . ASN A 1 97 ? 9.733 5.727 8.305 1.00 94.44 97 ASN A O 1
ATOM 740 N N . CYS A 1 98 ? 9.161 3.557 8.383 1.00 95.94 98 CYS A N 1
ATOM 741 C CA . CYS A 1 98 ? 9.632 3.191 7.042 1.00 95.94 98 CYS A CA 1
ATOM 742 C C . CYS A 1 98 ? 8.689 3.556 5.880 1.00 95.94 98 CYS A C 1
ATOM 744 O O . CYS A 1 98 ? 8.885 3.052 4.776 1.00 95.94 98 CYS A O 1
ATOM 746 N N . ARG A 1 99 ? 7.611 4.316 6.118 1.00 95.12 99 ARG A N 1
ATOM 747 C CA . ARG A 1 99 ? 6.675 4.792 5.073 1.00 95.12 99 ARG A CA 1
ATOM 748 C C . ARG A 1 99 ? 6.010 3.724 4.208 1.00 95.12 99 ARG A C 1
ATOM 750 O O . ARG A 1 99 ? 5.447 4.025 3.168 1.00 95.12 99 ARG A O 1
ATOM 757 N N . GLY A 1 100 ? 6.024 2.476 4.666 1.00 95.38 100 GLY A N 1
ATOM 758 C CA . GLY A 1 100 ? 5.356 1.363 3.997 1.00 95.38 100 GLY A CA 1
ATOM 759 C C . GLY A 1 100 ? 6.272 0.305 3.389 1.00 95.38 100 GLY A C 1
ATOM 760 O O . GLY A 1 100 ? 5.767 -0.651 2.813 1.00 95.38 100 GLY A O 1
ATOM 761 N N . LEU A 1 101 ? 7.591 0.391 3.594 1.00 95.25 101 LEU A N 1
ATOM 762 C CA . LEU A 1 101 ? 8.538 -0.651 3.161 1.00 95.25 101 LEU A CA 1
ATOM 763 C C . LEU A 1 101 ? 8.327 -2.014 3.845 1.00 95.25 101 LEU A C 1
ATOM 765 O O . LEU A 1 101 ? 8.817 -3.029 3.361 1.00 95.25 101 LEU A O 1
ATOM 769 N N . GLY A 1 102 ? 7.630 -2.046 4.985 1.00 95.69 102 GLY A N 1
ATOM 770 C CA . GLY A 1 102 ? 7.411 -3.269 5.762 1.00 95.69 102 GLY A CA 1
ATOM 771 C C . GLY A 1 102 ? 8.615 -3.696 6.610 1.00 95.69 102 GLY A C 1
ATOM 772 O O . GLY A 1 102 ? 8.674 -4.842 7.036 1.00 95.69 102 GLY A O 1
ATOM 773 N N . THR A 1 103 ? 9.570 -2.794 6.869 1.00 95.44 103 THR A N 1
ATOM 774 C CA . THR A 1 103 ? 10.837 -3.108 7.561 1.00 95.44 103 THR A CA 1
ATOM 775 C C . THR A 1 103 ? 10.898 -2.620 9.010 1.00 95.44 103 THR A C 1
ATOM 777 O O . THR A 1 103 ? 11.522 -3.256 9.848 1.00 95.44 103 THR A O 1
ATOM 780 N N . CYS A 1 104 ? 10.233 -1.515 9.368 1.00 94.75 104 CYS A N 1
ATOM 781 C CA . CYS A 1 104 ? 10.334 -0.980 10.738 1.00 94.75 104 CYS A CA 1
ATOM 782 C C . CYS A 1 104 ? 9.461 -1.721 11.765 1.00 94.75 104 CYS A C 1
ATOM 784 O O . CYS A 1 104 ? 9.807 -1.755 12.944 1.00 94.75 104 CYS A O 1
ATOM 786 N N . GLY A 1 105 ? 8.339 -2.313 11.338 1.00 95.38 105 GLY A N 1
ATOM 787 C CA . GLY A 1 105 ? 7.377 -2.990 12.216 1.00 95.38 105 GLY A CA 1
ATOM 788 C C . GLY A 1 105 ? 6.512 -2.072 13.093 1.00 95.38 105 GLY A C 1
ATOM 789 O O . GLY A 1 105 ? 5.718 -2.576 13.874 1.00 95.38 105 GLY A O 1
ATOM 790 N N . THR A 1 106 ? 6.627 -0.743 12.997 1.00 95.62 106 THR A N 1
ATOM 791 C CA . THR A 1 106 ? 5.911 0.186 13.900 1.00 95.62 106 THR A CA 1
ATOM 792 C C . THR A 1 106 ? 4.423 0.345 13.573 1.00 95.62 106 THR A C 1
ATOM 794 O O . THR A 1 106 ? 3.658 0.810 14.411 1.00 95.62 106 THR A O 1
ATOM 797 N N . CYS A 1 107 ? 4.000 -0.082 12.378 1.00 96.75 107 CYS A N 1
ATOM 798 C CA . CYS A 1 107 ? 2.595 -0.144 11.952 1.00 96.75 107 CYS A CA 1
ATOM 799 C C . CYS A 1 107 ? 1.920 -1.493 12.261 1.00 96.75 107 CYS A C 1
ATOM 801 O O . CYS A 1 107 ? 0.947 -1.852 11.598 1.00 96.75 107 CYS A O 1
ATOM 803 N N . ALA A 1 108 ? 2.461 -2.264 13.209 1.00 96.75 108 ALA A N 1
ATOM 804 C CA . ALA A 1 108 ? 1.867 -3.529 13.622 1.00 96.75 108 ALA A CA 1
ATOM 805 C C . ALA A 1 108 ? 0.514 -3.295 14.310 1.00 96.75 108 ALA A C 1
ATOM 807 O O . ALA A 1 108 ? 0.412 -2.461 15.219 1.00 96.75 108 ALA A O 1
ATOM 808 N N . VAL A 1 109 ? -0.502 -4.026 13.861 1.00 96.94 109 VAL A N 1
ATOM 809 C CA . VAL A 1 109 ? -1.887 -3.990 14.348 1.00 96.94 109 VAL A CA 1
ATOM 810 C C . VAL A 1 109 ? -2.469 -5.400 14.294 1.00 96.94 109 VAL A C 1
ATOM 812 O O . VAL A 1 109 ? -2.086 -6.188 13.429 1.00 96.94 109 VAL A O 1
ATOM 815 N N . GLU A 1 110 ? -3.381 -5.732 15.201 1.00 96.88 110 GLU A N 1
ATOM 816 C CA . GLU A 1 110 ? -4.218 -6.920 15.014 1.00 96.88 110 GLU A CA 1
ATOM 817 C C . GLU A 1 110 ? -5.336 -6.581 14.029 1.00 96.88 110 GLU A C 1
ATOM 819 O O . GLU A 1 110 ? -5.954 -5.522 14.139 1.00 96.88 110 GLU A O 1
ATOM 824 N N . VAL A 1 111 ? -5.579 -7.466 13.065 1.00 97.81 111 VAL A N 1
ATOM 825 C CA . VAL A 1 111 ? -6.585 -7.276 12.016 1.00 97.81 111 VAL A CA 1
ATOM 826 C C . VAL A 1 111 ? -7.536 -8.461 11.999 1.00 97.81 111 VAL A C 1
ATOM 828 O O . VAL A 1 111 ? -7.103 -9.604 11.881 1.00 97.81 111 VAL A O 1
ATOM 831 N N . ARG A 1 112 ? -8.839 -8.186 12.066 1.00 97.50 112 ARG A N 1
ATOM 832 C CA . ARG A 1 112 ? -9.909 -9.176 11.891 1.00 97.50 112 ARG A CA 1
ATOM 833 C C . ARG A 1 112 ? -10.857 -8.698 10.798 1.00 97.50 112 ARG A C 1
ATOM 835 O O . ARG A 1 112 ? -11.283 -7.549 10.825 1.00 97.50 112 ARG A O 1
ATOM 842 N N . GLY A 1 113 ? -11.206 -9.566 9.856 1.00 95.56 113 GLY A N 1
ATOM 843 C CA . GLY A 1 113 ? -12.065 -9.224 8.718 1.00 95.56 113 GLY A CA 1
ATOM 844 C C . GLY A 1 113 ? -11.336 -9.320 7.379 1.00 95.56 113 GLY A C 1
ATOM 845 O O . GLY A 1 113 ? -10.262 -9.913 7.282 1.00 95.56 113 GLY A O 1
ATOM 846 N N . ALA A 1 114 ? -11.938 -8.761 6.332 1.00 95.12 114 ALA A N 1
ATOM 847 C CA . ALA A 1 114 ? -11.502 -8.989 4.957 1.00 95.12 114 ALA A CA 1
ATOM 848 C C . ALA A 1 114 ? -10.382 -8.030 4.518 1.00 95.12 114 ALA A C 1
ATOM 850 O O . ALA A 1 114 ? -10.632 -6.901 4.078 1.00 95.12 114 ALA A O 1
ATOM 851 N N . VAL A 1 115 ? -9.141 -8.515 4.576 1.00 97.38 115 VAL A N 1
ATOM 852 C CA . VAL A 1 115 ? -7.960 -7.858 3.997 1.00 97.38 115 VAL A CA 1
ATOM 853 C C . VAL A 1 115 ? -7.275 -8.740 2.962 1.00 97.38 115 VAL A C 1
ATOM 855 O O . VAL A 1 115 ? -7.374 -9.959 3.024 1.00 97.38 115 VAL A O 1
ATOM 858 N N . GLU A 1 116 ? -6.533 -8.119 2.046 1.00 95.69 116 GLU A N 1
ATOM 859 C CA . GLU A 1 116 ? -5.677 -8.819 1.087 1.00 95.69 116 GLU A CA 1
ATOM 860 C C . GLU A 1 116 ? -4.204 -8.393 1.228 1.00 95.69 116 GLU A C 1
ATOM 862 O O . GLU A 1 116 ? -3.911 -7.198 1.319 1.00 95.69 116 GLU A O 1
ATOM 867 N N . PRO A 1 117 ? -3.242 -9.330 1.230 1.00 95.50 117 PRO A N 1
ATOM 868 C CA . PRO A 1 117 ? -3.446 -10.775 1.325 1.00 95.50 117 PRO A CA 1
ATOM 869 C C . PRO A 1 117 ? -4.113 -11.169 2.653 1.00 95.50 117 PRO A C 1
ATOM 871 O O . PRO A 1 117 ? -3.790 -10.573 3.690 1.00 95.50 117 PRO A O 1
ATOM 874 N N . ALA A 1 118 ? -5.001 -12.168 2.625 1.00 94.50 118 ALA A N 1
ATOM 875 C CA . ALA A 1 118 ? -5.688 -12.674 3.822 1.00 94.50 118 ALA A CA 1
ATOM 876 C C . ALA A 1 118 ? -4.697 -13.116 4.913 1.00 94.50 118 ALA A C 1
ATOM 878 O O . ALA A 1 118 ? -4.841 -12.752 6.078 1.00 94.50 118 ALA A O 1
ATOM 879 N N . GLU A 1 119 ? -3.611 -13.773 4.503 1.00 93.62 119 GLU A N 1
ATOM 880 C CA . GLU A 1 119 ? -2.527 -14.209 5.383 1.00 93.62 119 GLU A CA 1
ATOM 881 C C . GLU A 1 119 ? -1.337 -13.244 5.392 1.00 93.62 119 GLU A C 1
ATOM 883 O O . GLU A 1 119 ? -1.089 -12.505 4.435 1.00 93.62 119 GLU A O 1
ATOM 888 N N . ALA A 1 120 ? -0.555 -13.272 6.474 1.00 94.31 120 ALA A N 1
ATOM 889 C CA . ALA A 1 120 ? 0.671 -12.484 6.575 1.00 94.31 120 ALA A CA 1
ATOM 890 C C . ALA A 1 120 ? 1.672 -12.888 5.484 1.00 94.31 120 ALA A C 1
ATOM 892 O O . ALA A 1 120 ? 2.031 -14.058 5.362 1.00 94.31 120 ALA A O 1
ATOM 893 N N . SER A 1 121 ? 2.167 -11.922 4.713 1.00 92.94 121 SER A N 1
ATOM 894 C CA . SER A 1 121 ? 3.194 -12.136 3.686 1.00 92.94 121 SER A CA 1
ATOM 895 C C . SER A 1 121 ? 4.528 -12.613 4.279 1.00 92.94 121 SER A C 1
ATOM 897 O O . SER A 1 121 ? 4.793 -12.452 5.470 1.00 92.94 121 SER A O 1
ATOM 899 N N . ALA A 1 122 ? 5.428 -13.150 3.446 1.00 93.88 122 ALA A N 1
ATOM 900 C CA . ALA A 1 122 ? 6.762 -13.569 3.897 1.00 93.88 122 ALA A CA 1
ATOM 901 C C . ALA A 1 122 ? 7.544 -12.430 4.581 1.00 93.88 122 ALA A C 1
ATOM 903 O O . ALA A 1 122 ? 8.200 -12.653 5.597 1.00 93.88 122 ALA A O 1
ATOM 904 N N . ARG A 1 123 ? 7.415 -11.197 4.070 1.00 94.56 123 ARG A N 1
ATOM 905 C CA . ARG A 1 123 ? 8.024 -10.002 4.670 1.00 94.56 123 ARG A CA 1
ATOM 906 C C . ARG A 1 123 ? 7.435 -9.687 6.043 1.00 94.56 123 ARG A C 1
ATOM 908 O O . ARG A 1 123 ? 8.185 -9.363 6.958 1.00 94.56 123 ARG A O 1
ATOM 915 N N . GLU A 1 124 ? 6.115 -9.778 6.188 1.00 96.19 124 GLU A N 1
ATOM 916 C CA . GLU A 1 124 ? 5.453 -9.583 7.481 1.00 96.19 124 GLU A CA 1
ATOM 917 C C . GLU A 1 124 ? 5.906 -10.632 8.488 1.00 96.19 124 GLU A C 1
ATOM 919 O O . GLU A 1 124 ? 6.325 -10.260 9.578 1.00 96.19 124 GLU A O 1
ATOM 924 N N . ARG A 1 125 ? 5.896 -11.916 8.107 1.00 94.88 125 ARG A N 1
ATOM 925 C CA . ARG A 1 125 ? 6.333 -13.014 8.979 1.00 94.88 125 ARG A CA 1
ATOM 926 C C . ARG A 1 125 ? 7.770 -12.819 9.446 1.00 94.88 125 ARG A C 1
ATOM 928 O O . ARG A 1 125 ? 8.011 -12.875 10.643 1.00 94.88 125 ARG A O 1
ATOM 935 N N . LEU A 1 126 ? 8.689 -12.502 8.530 1.00 94.19 126 LEU A N 1
ATOM 936 C CA . LEU A 1 126 ? 10.085 -12.224 8.872 1.00 94.19 126 LEU A CA 1
ATOM 937 C C . LEU A 1 126 ? 10.216 -11.025 9.818 1.00 94.19 126 LEU A C 1
ATOM 939 O O . LEU A 1 126 ? 10.978 -11.067 10.778 1.00 94.19 126 LEU A O 1
ATOM 943 N N . ARG A 1 127 ? 9.493 -9.929 9.560 1.00 94.56 127 ARG A N 1
ATOM 944 C CA . ARG A 1 127 ? 9.626 -8.733 10.396 1.00 94.56 127 ARG A CA 1
ATOM 945 C C . ARG A 1 127 ? 8.989 -8.915 11.772 1.00 94.56 127 ARG A C 1
ATOM 947 O O . ARG A 1 127 ? 9.539 -8.413 12.751 1.00 94.56 127 ARG A O 1
ATOM 954 N N . LEU A 1 128 ? 7.832 -9.566 11.841 1.00 94.88 128 LEU A N 1
ATOM 955 C CA . LEU A 1 128 ? 7.065 -9.767 13.071 1.00 94.88 128 LEU A CA 1
ATOM 956 C C . LEU A 1 128 ? 7.597 -10.928 13.923 1.00 94.88 128 LEU A C 1
ATOM 958 O O . LEU A 1 128 ? 7.229 -11.018 15.087 1.00 94.88 128 LEU A O 1
ATOM 962 N N . SER A 1 129 ? 8.487 -11.771 13.387 1.00 92.19 129 SER A N 1
ATOM 963 C CA . SER A 1 129 ? 9.215 -12.785 14.160 1.00 92.19 129 SER A CA 1
ATOM 964 C C . SER A 1 129 ? 10.478 -12.262 14.847 1.00 92.19 129 SER A C 1
ATOM 966 O O . SER A 1 129 ? 11.137 -13.025 15.545 1.00 92.19 129 SER A O 1
ATOM 968 N N . PHE A 1 130 ? 10.854 -10.999 14.619 1.00 88.00 130 PHE A N 1
ATOM 969 C CA . PHE A 1 130 ? 12.036 -10.379 15.220 1.00 88.00 130 PHE A CA 1
ATOM 970 C C . PHE A 1 130 ? 11.654 -9.369 16.311 1.00 88.00 130 PHE A C 1
ATOM 972 O O . PHE A 1 130 ? 10.694 -8.606 16.119 1.00 88.00 130 PHE A O 1
ATOM 979 N N . PRO A 1 131 ? 12.468 -9.250 17.382 1.00 86.00 131 PRO A N 1
ATOM 980 C CA . PRO A 1 131 ? 12.266 -8.258 18.427 1.00 86.00 131 PRO A CA 1
ATOM 981 C C . PRO A 1 131 ? 11.994 -6.833 17.897 1.00 86.00 131 PRO A C 1
ATOM 983 O O . PRO A 1 131 ? 12.485 -6.430 16.832 1.00 86.00 131 PRO A O 1
ATOM 986 N N . PRO A 1 132 ? 11.178 -6.041 18.612 1.00 87.19 132 PRO A N 1
ATOM 987 C CA . PRO A 1 132 ? 10.498 -6.378 19.867 1.00 87.19 132 PRO A CA 1
ATOM 988 C C . PRO A 1 132 ? 9.181 -7.151 19.668 1.00 87.19 132 PRO A C 1
ATOM 990 O O . PRO A 1 132 ? 8.409 -7.260 20.610 1.00 87.19 132 PRO A O 1
ATOM 993 N N . HIS A 1 133 ? 8.882 -7.613 18.451 1.00 89.88 133 HIS A N 1
ATOM 994 C CA . HIS A 1 133 ? 7.672 -8.381 18.172 1.00 89.88 133 HIS A CA 1
ATOM 995 C C . HIS A 1 133 ? 7.883 -9.870 18.417 1.00 89.88 133 HIS A C 1
ATOM 997 O O . HIS A 1 133 ? 8.992 -10.384 18.296 1.00 89.88 133 HIS A O 1
ATOM 1003 N N . GLU A 1 134 ? 6.771 -10.541 18.686 1.00 83.31 134 GLU A N 1
ATOM 1004 C CA . GLU A 1 134 ? 6.642 -11.992 18.690 1.00 83.31 134 GLU A CA 1
ATOM 1005 C C . GLU A 1 134 ? 5.478 -12.349 17.762 1.00 83.31 134 GLU A C 1
ATOM 1007 O O . GLU A 1 134 ? 4.492 -11.600 17.673 1.00 83.31 134 GLU A O 1
ATOM 1012 N N . LEU A 1 135 ? 5.590 -13.468 17.041 1.00 81.25 135 LEU A N 1
ATOM 1013 C CA . LEU A 1 135 ? 4.538 -13.909 16.130 1.00 81.25 135 LEU A CA 1
ATOM 1014 C C . LEU A 1 135 ? 3.255 -14.169 16.923 1.00 81.25 135 LEU A C 1
ATOM 1016 O O . LEU A 1 135 ? 3.180 -15.085 17.737 1.00 81.25 135 LEU A O 1
ATOM 1020 N N . ARG A 1 136 ? 2.233 -13.361 16.651 1.00 85.44 136 ARG A N 1
ATOM 1021 C CA . ARG A 1 136 ? 0.889 -13.504 17.207 1.00 85.44 136 ARG A CA 1
ATOM 1022 C C . ARG A 1 136 ? -0.098 -13.743 16.078 1.00 85.44 136 ARG A C 1
ATOM 1024 O O . ARG A 1 136 ? 0.064 -13.203 14.982 1.00 85.44 136 ARG A O 1
ATOM 1031 N N . ALA A 1 137 ? -1.135 -14.528 16.360 1.00 86.25 137 ALA A N 1
ATOM 1032 C CA . ALA A 1 137 ? -2.243 -14.699 15.431 1.00 86.25 137 ALA A CA 1
ATOM 1033 C C . ALA A 1 137 ? -2.836 -13.329 15.069 1.00 86.25 137 ALA A C 1
ATOM 1035 O O . ALA A 1 137 ? -2.945 -12.452 15.926 1.00 86.25 137 ALA A O 1
ATOM 1036 N N . ASN A 1 138 ? -3.201 -13.146 13.799 1.00 92.06 138 ASN A N 1
ATOM 1037 C CA . ASN A 1 138 ? -3.834 -11.929 13.277 1.00 92.06 138 ASN A CA 1
ATOM 1038 C C . ASN A 1 138 ? -3.007 -10.631 13.390 1.00 92.06 138 ASN A C 1
ATOM 1040 O O . ASN A 1 138 ? -3.505 -9.565 13.024 1.00 92.06 138 ASN A O 1
ATOM 1044 N N . LEU A 1 139 ? -1.748 -10.685 13.844 1.00 95.44 139 LEU A N 1
ATOM 1045 C CA . LEU A 1 139 ? -0.857 -9.528 13.843 1.00 95.44 139 LEU A CA 1
ATOM 1046 C C . LEU A 1 139 ? -0.346 -9.281 12.421 1.00 95.44 139 LEU A C 1
ATOM 1048 O O . LEU A 1 139 ? 0.325 -10.123 11.823 1.00 95.44 139 LEU A O 1
ATOM 1052 N N . ARG A 1 140 ? -0.661 -8.109 11.876 1.00 97.31 140 ARG A N 1
ATOM 1053 C CA . ARG A 1 140 ? -0.331 -7.704 10.507 1.00 97.31 140 ARG A CA 1
ATOM 1054 C C . ARG A 1 140 ? 0.423 -6.388 10.508 1.00 97.31 140 ARG A C 1
ATOM 1056 O O . ARG A 1 140 ? 0.321 -5.586 11.439 1.00 97.31 140 ARG A O 1
ATOM 1063 N N . LEU A 1 141 ? 1.163 -6.127 9.435 1.00 97.75 141 LEU A N 1
ATOM 1064 C CA . LEU A 1 141 ? 1.662 -4.780 9.170 1.00 97.75 141 LEU A CA 1
ATOM 1065 C C . LEU A 1 141 ? 0.596 -4.036 8.370 1.00 97.75 141 LEU A C 1
ATOM 1067 O O . LEU A 1 141 ? 0.348 -4.384 7.219 1.00 97.75 141 LEU A O 1
ATOM 1071 N N . ALA A 1 142 ? 0.020 -2.964 8.924 1.00 97.88 142 ALA A N 1
ATOM 1072 C CA . ALA A 1 142 ? -1.016 -2.184 8.233 1.00 97.88 142 ALA A CA 1
ATOM 1073 C C . ALA A 1 142 ? -0.556 -1.658 6.860 1.00 97.88 142 ALA A C 1
ATOM 1075 O O . ALA A 1 142 ? -1.356 -1.379 5.974 1.00 97.88 142 ALA A O 1
ATOM 1076 N N . CYS A 1 143 ? 0.753 -1.508 6.655 1.00 97.50 143 CYS A N 1
ATOM 1077 C CA . CYS A 1 143 ? 1.301 -1.096 5.372 1.00 97.50 143 CYS A CA 1
ATOM 1078 C C . CYS A 1 143 ? 1.471 -2.228 4.360 1.00 97.50 143 CYS A C 1
ATOM 1080 O O . CYS A 1 143 ? 1.966 -1.960 3.273 1.00 97.50 143 CYS A O 1
ATOM 1082 N N . GLN A 1 144 ? 1.159 -3.479 4.695 1.00 97.06 144 GLN A N 1
ATOM 1083 C CA . GLN A 1 144 ? 1.328 -4.647 3.828 1.00 97.06 144 GLN A CA 1
ATOM 1084 C C . GLN A 1 144 ? -0.002 -5.300 3.430 1.00 97.06 144 GLN A C 1
ATOM 1086 O O . GLN A 1 144 ? 0.031 -6.179 2.574 1.00 97.06 144 GLN A O 1
ATOM 1091 N N . CYS A 1 145 ? -1.147 -4.815 3.918 1.00 96.12 145 CYS A N 1
ATOM 1092 C CA . CYS A 1 145 ? -2.471 -5.311 3.545 1.00 96.12 145 CYS A CA 1
ATOM 1093 C C . CYS A 1 145 ? -3.412 -4.198 3.044 1.00 96.12 145 CYS A C 1
ATOM 1095 O O . CYS A 1 145 ? -3.300 -3.036 3.444 1.00 96.12 145 CYS A O 1
ATOM 1097 N N . THR A 1 146 ? -4.328 -4.556 2.146 1.00 97.00 146 THR A N 1
ATOM 1098 C CA . THR A 1 146 ? -5.376 -3.695 1.580 1.00 97.00 146 THR A CA 1
ATOM 1099 C C . THR A 1 146 ? -6.751 -4.109 2.092 1.00 97.00 146 THR A C 1
ATOM 1101 O O . THR A 1 146 ? -6.990 -5.283 2.364 1.00 97.00 146 THR A O 1
ATOM 1104 N N . VAL A 1 147 ? -7.675 -3.157 2.215 1.00 97.12 147 VAL A N 1
ATOM 1105 C CA . VAL A 1 147 ? -9.031 -3.390 2.743 1.00 97.12 147 VAL A CA 1
ATOM 1106 C C . VAL A 1 147 ? -9.960 -3.911 1.643 1.00 97.12 147 VAL A C 1
ATOM 1108 O O . VAL A 1 147 ? -10.081 -3.293 0.586 1.00 97.12 147 VAL A O 1
ATOM 1111 N N . HIS A 1 148 ? -10.613 -5.053 1.864 1.00 95.44 148 HIS A N 1
ATOM 1112 C CA . HIS A 1 148 ? -11.498 -5.723 0.893 1.00 95.44 148 HIS A CA 1
ATOM 1113 C C . HIS A 1 148 ? -12.913 -6.002 1.436 1.00 95.44 148 HIS A C 1
ATOM 1115 O O . HIS A 1 148 ? -13.748 -6.580 0.732 1.00 95.44 148 HIS A O 1
ATOM 1121 N N . GLY A 1 149 ? -13.188 -5.573 2.661 1.00 95.50 149 GLY A N 1
ATOM 1122 C CA . GLY A 1 149 ? -14.474 -5.626 3.346 1.00 95.50 149 GLY A CA 1
ATOM 1123 C C . GLY A 1 149 ? -14.374 -4.847 4.653 1.00 95.50 149 GLY A C 1
ATOM 1124 O O . GLY A 1 149 ? -13.368 -4.177 4.889 1.00 95.50 149 GLY A O 1
ATOM 1125 N N . ASP A 1 150 ? -15.396 -4.943 5.497 1.00 97.06 150 ASP A N 1
ATOM 1126 C CA . ASP A 1 150 ? -15.337 -4.343 6.828 1.00 97.06 150 ASP A CA 1
ATOM 1127 C C . ASP A 1 150 ? -14.294 -5.064 7.689 1.00 97.06 150 ASP A C 1
ATOM 1129 O O . ASP A 1 150 ? -14.166 -6.296 7.651 1.00 97.06 150 ASP A O 1
ATOM 1133 N N . VAL A 1 151 ? -13.508 -4.287 8.431 1.00 97.81 151 VAL A N 1
ATOM 1134 C CA . VAL A 1 151 ? -12.392 -4.804 9.230 1.00 97.81 151 VAL A CA 1
ATOM 1135 C C . VAL A 1 151 ? -12.374 -4.183 10.617 1.00 97.81 151 VAL A C 1
ATOM 1137 O O . VAL A 1 151 ? -12.612 -2.991 10.791 1.00 97.81 151 VAL A O 1
ATOM 1140 N N . VAL A 1 152 ? -12.041 -4.991 11.615 1.00 98.00 152 VAL A N 1
ATOM 1141 C CA . VAL A 1 152 ? -11.738 -4.549 12.975 1.00 98.00 152 VAL A CA 1
ATOM 1142 C C . VAL A 1 152 ? -10.226 -4.524 13.132 1.00 98.00 152 VAL A C 1
ATOM 1144 O O . VAL A 1 152 ? -9.543 -5.502 12.815 1.00 98.00 152 VAL A O 1
ATOM 1147 N N . VAL A 1 153 ? -9.696 -3.398 13.595 1.00 97.62 153 VAL A N 1
ATOM 1148 C CA . VAL A 1 153 ? -8.260 -3.158 13.708 1.00 97.62 153 VAL A CA 1
ATOM 1149 C C . VAL A 1 153 ? -7.943 -2.676 15.109 1.00 97.62 153 VAL A C 1
ATOM 1151 O O . VAL A 1 153 ? -8.389 -1.605 15.513 1.00 97.62 153 VAL A O 1
ATOM 1154 N N . SER A 1 154 ? -7.125 -3.441 15.823 1.00 96.38 154 SER A N 1
ATOM 1155 C CA . SER A 1 154 ? -6.730 -3.132 17.197 1.00 96.38 154 SER A CA 1
ATOM 1156 C C . SER A 1 154 ? -5.270 -2.702 17.253 1.00 96.38 154 SER A C 1
ATOM 1158 O O . SER A 1 154 ? -4.383 -3.391 16.731 1.00 96.38 154 SER A O 1
ATOM 1160 N N . LYS A 1 155 ? -5.000 -1.573 17.917 1.00 95.38 155 LYS A N 1
ATOM 1161 C CA . LYS A 1 155 ? -3.634 -1.087 18.138 1.00 95.38 155 LYS A CA 1
ATOM 1162 C C . LYS A 1 155 ? -3.192 -1.308 19.575 1.00 95.38 155 LYS A C 1
ATOM 1164 O O . LYS A 1 155 ? -3.866 -0.904 20.516 1.00 95.38 155 LYS A O 1
ATOM 1169 N N . PHE A 1 156 ? -2.008 -1.892 19.722 1.00 94.38 156 PHE A N 1
ATOM 1170 C CA . PHE A 1 156 ? -1.396 -2.170 21.016 1.00 94.38 156 PHE A CA 1
ATOM 1171 C C . PHE A 1 156 ? -0.321 -1.159 21.419 1.00 94.38 156 PHE A C 1
ATOM 1173 O O . PHE A 1 156 ? 0.189 -0.406 20.586 1.00 94.38 156 PHE A O 1
ATOM 1180 N N . GLU A 1 157 ? 0.045 -1.180 22.697 1.00 91.75 157 GLU A N 1
ATOM 1181 C CA . GLU A 1 157 ? 1.032 -0.324 23.350 1.00 91.75 157 GLU A CA 1
ATOM 1182 C C . GLU A 1 157 ? 2.499 -0.610 22.985 1.00 91.75 157 GLU A C 1
ATOM 1184 O O . GLU A 1 157 ? 2.882 -1.629 22.404 1.00 91.75 157 GLU A O 1
ATOM 1189 N N . GLY A 1 158 ? 3.363 0.315 23.413 1.00 88.88 158 GLY A N 1
ATOM 1190 C CA . GLY A 1 158 ? 4.805 0.289 23.183 1.00 88.88 158 GLY A CA 1
ATOM 1191 C C . GLY A 1 158 ? 5.172 0.918 21.844 1.00 88.88 158 GLY A C 1
ATOM 1192 O O . GLY A 1 158 ? 4.337 1.041 20.955 1.00 88.88 158 GLY A O 1
ATOM 1193 N N . PHE A 1 159 ? 6.430 1.316 21.662 1.00 89.12 159 PHE A N 1
ATOM 1194 C CA . PHE A 1 159 ? 6.851 2.038 20.451 1.00 89.12 159 PHE A CA 1
ATOM 1195 C C . PHE A 1 159 ? 6.520 1.278 19.148 1.00 89.12 159 PHE A C 1
ATOM 1197 O O . PHE A 1 159 ? 6.135 1.887 18.153 1.00 89.12 159 PHE A O 1
ATOM 1204 N N . TRP A 1 160 ? 6.583 -0.057 19.176 1.00 91.75 160 TRP A N 1
ATOM 1205 C CA . TRP A 1 160 ? 6.243 -0.920 18.041 1.00 91.75 160 TRP A CA 1
ATOM 1206 C C . TRP A 1 160 ? 4.806 -1.464 18.048 1.00 91.75 160 TRP A C 1
ATOM 1208 O O . TRP A 1 160 ? 4.383 -2.029 17.045 1.00 91.75 160 TRP A O 1
ATOM 1218 N N . GLY A 1 161 ? 4.035 -1.296 19.125 1.00 91.31 161 GLY A N 1
ATOM 1219 C CA . GLY A 1 161 ? 2.778 -2.036 19.312 1.00 91.31 161 GLY A CA 1
ATOM 1220 C C . GLY A 1 161 ? 2.991 -3.500 19.715 1.00 91.31 161 GLY A C 1
ATOM 1221 O O . GLY A 1 161 ? 2.231 -4.373 19.306 1.00 91.31 161 GLY A O 1
ATOM 1222 N N . ALA A 1 162 ? 4.080 -3.771 20.437 1.00 90.19 162 ALA A N 1
ATOM 1223 C CA . ALA A 1 162 ? 4.500 -5.116 20.819 1.00 90.19 162 ALA A CA 1
ATOM 1224 C C . ALA A 1 162 ? 3.918 -5.584 22.162 1.00 90.19 162 ALA A C 1
ATOM 1226 O O . ALA A 1 162 ? 3.891 -6.781 22.429 1.00 90.19 162 ALA A O 1
ATOM 1227 N N . ARG A 1 163 ? 3.454 -4.660 23.013 1.00 90.38 163 ARG A N 1
ATOM 1228 C CA . ARG A 1 163 ? 2.864 -5.013 24.312 1.00 90.38 163 ARG A CA 1
ATOM 1229 C C . ARG A 1 163 ? 1.460 -5.605 24.113 1.00 90.38 163 ARG A C 1
ATOM 1231 O O . ARG A 1 163 ? 0.830 -5.289 23.112 1.00 90.38 163 ARG A O 1
ATOM 1238 N N . PRO A 1 164 ? 0.947 -6.443 25.027 1.00 87.44 164 PRO A N 1
ATOM 1239 C CA . PRO A 1 164 ? -0.381 -7.050 24.876 1.00 87.44 164 PRO A CA 1
ATOM 1240 C C . PRO A 1 164 ? -1.539 -6.080 25.174 1.00 87.44 164 PRO A C 1
ATOM 1242 O O . PRO A 1 164 ? -2.667 -6.324 24.757 1.00 87.44 164 PRO A O 1
ATOM 1245 N N . THR A 1 165 ? -1.273 -4.973 25.869 1.00 93.25 165 THR A N 1
ATOM 1246 C CA . THR A 1 165 ? -2.270 -3.951 26.218 1.00 93.25 165 THR A CA 1
ATOM 1247 C C . THR A 1 165 ? -2.591 -3.051 25.023 1.00 93.25 165 THR A C 1
ATOM 1249 O O . THR A 1 165 ? -1.699 -2.722 24.239 1.00 93.25 165 THR A O 1
ATOM 1252 N N . LEU A 1 166 ? -3.852 -2.634 24.871 1.00 94.44 166 LEU A N 1
ATOM 1253 C CA . LEU A 1 166 ? -4.271 -1.688 23.829 1.00 94.44 166 LEU A CA 1
ATOM 1254 C C . LEU A 1 166 ? -3.675 -0.294 24.059 1.00 94.44 166 LEU A C 1
ATOM 1256 O O . LEU A 1 166 ? -3.586 0.161 25.192 1.00 94.44 166 LEU A O 1
ATOM 1260 N N . ALA A 1 167 ? -3.293 0.397 22.983 1.00 90.62 167 ALA A N 1
ATOM 1261 C CA . ALA A 1 167 ? -2.702 1.730 23.069 1.00 90.62 167 ALA A CA 1
ATOM 1262 C C . ALA A 1 167 ? -3.725 2.792 23.522 1.00 90.62 167 ALA A C 1
ATOM 1264 O O . ALA A 1 167 ? -4.862 2.752 23.055 1.00 90.62 167 ALA A O 1
ATOM 1265 N N . PRO A 1 168 ? -3.320 3.786 24.335 1.00 80.81 168 PRO A N 1
ATOM 1266 C CA . PRO A 1 168 ? -4.183 4.855 24.853 1.00 80.81 168 PRO A CA 1
ATOM 1267 C C . PRO A 1 168 ? -4.352 6.035 23.882 1.00 80.81 168 PRO A C 1
ATOM 1269 O O . PRO A 1 168 ? -4.397 7.188 24.296 1.00 80.81 168 PRO A O 1
ATOM 1272 N N . THR A 1 169 ? -4.296 5.821 22.563 1.00 71.25 169 THR A N 1
ATOM 1273 C CA . THR A 1 169 ? -4.506 6.938 21.627 1.00 71.25 169 THR A CA 1
ATOM 1274 C C . THR A 1 169 ? -5.254 6.514 20.381 1.00 71.25 169 THR A C 1
ATOM 1276 O O . THR A 1 169 ? -4.703 5.871 19.486 1.00 71.25 169 THR A O 1
ATOM 1279 N N . ALA A 1 170 ? -6.511 6.948 20.309 1.00 57.47 170 ALA A N 1
ATOM 1280 C CA . ALA A 1 170 ? -7.417 6.615 19.220 1.00 57.47 170 ALA A CA 1
ATOM 1281 C C . ALA A 1 170 ? -7.295 7.496 17.961 1.00 57.47 170 ALA A C 1
ATOM 1283 O O . ALA A 1 170 ? -7.616 7.000 16.893 1.00 57.47 170 ALA A O 1
ATOM 1284 N N . ALA A 1 171 ? -6.866 8.767 18.007 1.00 58.91 171 ALA A N 1
ATOM 1285 C CA . ALA A 1 171 ? -6.826 9.618 16.800 1.00 58.91 171 ALA A CA 1
ATOM 1286 C C . ALA A 1 171 ? -5.918 10.848 16.938 1.00 58.91 171 ALA A C 1
ATOM 1288 O O . ALA A 1 171 ? -6.343 11.905 17.399 1.00 58.91 171 ALA A O 1
ATOM 1289 N N . ASN A 1 172 ? -4.661 10.727 16.522 1.00 71.38 172 ASN A N 1
ATOM 1290 C CA . ASN A 1 172 ? -3.748 11.864 16.411 1.00 71.38 172 ASN A CA 1
ATOM 1291 C C . ASN A 1 172 ? -2.697 11.643 15.317 1.00 71.38 172 ASN A C 1
ATOM 1293 O O . ASN A 1 172 ? -1.513 11.908 15.538 1.00 71.38 172 ASN A O 1
ATOM 1297 N N . ALA A 1 173 ? -3.106 11.122 14.155 1.00 81.81 173 ALA A N 1
ATOM 1298 C CA . ALA A 1 173 ? -2.170 10.935 13.054 1.00 81.81 173 ALA A CA 1
ATOM 1299 C C . ALA A 1 173 ? -1.475 12.255 12.701 1.00 81.81 173 ALA A C 1
ATOM 1301 O O . ALA A 1 173 ? -2.106 13.218 12.272 1.00 81.81 173 ALA A O 1
ATOM 1302 N N . LYS A 1 174 ? -0.155 12.277 12.871 1.00 84.44 174 LYS A N 1
ATOM 1303 C CA . LYS A 1 174 ? 0.731 13.347 12.430 1.00 84.44 174 LYS A CA 1
ATOM 1304 C C . LYS A 1 174 ? 1.490 12.861 11.205 1.00 84.44 174 LYS A C 1
ATOM 1306 O O . LYS A 1 174 ? 2.434 12.081 11.313 1.00 84.44 174 LYS A O 1
ATOM 1311 N N . THR A 1 175 ? 1.080 13.330 10.033 1.00 86.12 175 THR A N 1
ATOM 1312 C CA . THR A 1 175 ? 1.805 13.118 8.776 1.00 86.12 175 THR A CA 1
ATOM 1313 C C . THR A 1 175 ? 2.849 14.218 8.610 1.00 86.12 175 THR A C 1
ATOM 1315 O O . THR A 1 175 ? 2.569 15.278 8.054 1.00 86.12 175 THR A O 1
ATOM 1318 N N . TYR A 1 176 ? 4.060 13.981 9.113 1.00 84.19 176 TYR A N 1
ATOM 1319 C CA . TYR A 1 176 ? 5.138 14.983 9.140 1.00 84.19 176 TYR A CA 1
ATOM 1320 C C . TYR A 1 176 ? 5.584 15.465 7.753 1.00 84.19 176 TYR A C 1
ATOM 1322 O O . TYR A 1 176 ? 6.177 16.531 7.641 1.00 84.19 176 TYR A O 1
ATOM 1330 N N . PHE A 1 177 ? 5.298 14.691 6.705 1.00 87.12 177 PHE A N 1
ATOM 1331 C CA . PHE A 1 177 ? 5.720 14.979 5.333 1.00 87.12 177 PHE A CA 1
ATOM 1332 C C . PHE A 1 177 ? 4.531 15.173 4.375 1.00 87.12 177 PHE A C 1
ATOM 1334 O O . PHE A 1 177 ? 4.699 15.099 3.159 1.00 87.12 177 PHE A O 1
ATOM 1341 N N . GLY A 1 178 ? 3.321 15.393 4.907 1.00 88.19 178 GLY A N 1
ATOM 1342 C CA . GLY A 1 178 ? 2.110 15.567 4.098 1.00 88.19 178 GLY A CA 1
ATOM 1343 C C . GLY A 1 178 ? 1.874 14.393 3.141 1.00 88.19 178 GLY A C 1
ATOM 1344 O O . GLY A 1 178 ? 1.956 13.235 3.543 1.00 88.19 178 GLY A O 1
ATOM 1345 N N . GLU A 1 179 ? 1.631 14.678 1.860 1.00 86.88 179 GLU A N 1
ATOM 1346 C CA . GLU A 1 179 ? 1.373 13.648 0.839 1.00 86.88 179 GLU A CA 1
ATOM 1347 C C . GLU A 1 179 ? 2.573 12.719 0.568 1.00 86.88 179 GLU A C 1
ATOM 1349 O O . GLU A 1 179 ? 2.385 11.570 0.164 1.00 86.88 179 GLU A O 1
ATOM 1354 N N . LEU A 1 180 ? 3.809 13.143 0.868 1.00 88.19 180 LEU A N 1
ATOM 1355 C CA . LEU A 1 180 ? 4.991 12.276 0.734 1.00 88.19 180 LEU A CA 1
ATOM 1356 C C . LEU A 1 180 ? 4.957 11.084 1.705 1.00 88.19 180 LEU A C 1
ATOM 1358 O O . LEU A 1 180 ? 5.656 10.092 1.495 1.00 88.19 180 LEU A O 1
ATOM 1362 N N . GLU A 1 181 ? 4.108 11.128 2.737 1.00 88.06 181 GLU A N 1
ATOM 1363 C CA . GLU A 1 181 ? 3.834 10.000 3.635 1.00 88.06 181 GLU A CA 1
ATOM 1364 C C . GLU A 1 181 ? 3.335 8.747 2.888 1.00 88.06 181 GLU A C 1
ATOM 1366 O O . GLU A 1 181 ? 3.471 7.627 3.396 1.00 88.06 181 GLU A O 1
ATOM 1371 N N . PHE A 1 182 ? 2.780 8.940 1.687 1.00 90.31 182 PHE A N 1
ATOM 1372 C CA . PHE A 1 182 ? 2.166 7.918 0.842 1.00 90.31 182 PHE A CA 1
ATOM 1373 C C . PHE A 1 182 ? 2.973 7.607 -0.424 1.00 90.31 182 PHE A C 1
ATOM 1375 O O . PHE A 1 182 ? 2.523 6.811 -1.239 1.00 90.31 182 PHE A O 1
ATOM 1382 N N . LEU A 1 183 ? 4.176 8.170 -0.592 1.00 89.38 183 LEU A N 1
ATOM 1383 C CA . LEU A 1 183 ? 4.991 8.010 -1.808 1.00 89.38 183 LEU A CA 1
ATOM 1384 C C . LEU A 1 183 ? 5.255 6.539 -2.190 1.00 89.38 183 LEU A C 1
ATOM 1386 O O . LEU A 1 183 ? 5.380 6.202 -3.365 1.00 89.38 183 LEU A O 1
ATOM 1390 N N . LEU A 1 184 ? 5.355 5.655 -1.194 1.00 90.00 184 LEU A N 1
ATOM 1391 C CA . LEU A 1 184 ? 5.599 4.223 -1.401 1.00 90.00 184 LEU A CA 1
ATOM 1392 C C . LEU A 1 184 ? 4.314 3.394 -1.530 1.00 90.00 184 LEU A C 1
ATOM 1394 O O . LEU A 1 184 ? 4.382 2.182 -1.749 1.00 90.00 184 LEU A O 1
ATOM 1398 N N . ASP A 1 185 ? 3.147 4.017 -1.395 1.00 89.44 185 ASP A N 1
ATOM 1399 C CA . ASP A 1 185 ? 1.871 3.353 -1.600 1.00 89.44 185 ASP A CA 1
ATOM 1400 C C . ASP A 1 185 ? 1.540 3.278 -3.092 1.00 89.44 185 ASP A C 1
ATOM 1402 O O . ASP A 1 185 ? 1.134 4.249 -3.722 1.00 89.44 185 ASP A O 1
ATOM 1406 N N . ARG A 1 186 ? 1.711 2.082 -3.654 1.00 87.19 186 ARG A N 1
ATOM 1407 C CA . ARG A 1 186 ? 1.346 1.761 -5.042 1.00 87.19 186 ARG A CA 1
ATOM 1408 C C . ARG A 1 186 ? 0.062 0.940 -5.149 1.00 87.19 186 ARG A C 1
ATOM 1410 O O . ARG A 1 186 ? -0.255 0.457 -6.231 1.00 87.19 186 ARG A O 1
ATOM 1417 N N . ARG A 1 187 ? -0.616 0.687 -4.026 1.00 85.94 187 ARG A N 1
ATOM 1418 C CA . ARG A 1 187 ? -1.758 -0.236 -3.954 1.00 85.94 187 ARG A CA 1
ATOM 1419 C C . ARG A 1 187 ? -3.074 0.483 -3.752 1.00 85.94 187 ARG A C 1
ATOM 1421 O O . ARG A 1 187 ? -4.070 0.042 -4.319 1.00 85.94 187 ARG A O 1
ATOM 1428 N N . THR A 1 188 ? -3.073 1.579 -2.996 1.00 84.94 188 THR A N 1
ATOM 1429 C CA . THR A 1 188 ? -4.274 2.395 -2.838 1.00 84.94 188 THR A CA 1
ATOM 1430 C C . THR A 1 188 ? -4.748 2.889 -4.204 1.00 84.94 188 THR A C 1
ATOM 1432 O O . THR A 1 188 ? -3.986 3.546 -4.917 1.00 84.94 188 THR A O 1
ATOM 1435 N N . PRO A 1 189 ? -5.998 2.590 -4.597 1.00 79.38 189 PRO A N 1
ATOM 1436 C CA . PRO A 1 189 ? -6.541 3.098 -5.839 1.00 79.38 189 PRO A CA 1
ATOM 1437 C C . PRO A 1 189 ? -6.585 4.628 -5.828 1.00 79.38 189 PRO A C 1
ATOM 1439 O O . PRO A 1 189 ? -6.937 5.214 -4.801 1.00 79.38 189 PRO A O 1
ATOM 1442 N N . PRO A 1 190 ? -6.308 5.292 -6.963 1.00 68.00 190 PRO A N 1
ATOM 1443 C CA . PRO A 1 190 ? -6.491 6.730 -7.056 1.00 68.00 190 PRO A CA 1
ATOM 1444 C C . PRO A 1 190 ? -7.952 7.093 -6.772 1.00 68.00 190 PRO A C 1
ATOM 1446 O O . PRO A 1 190 ? -8.892 6.395 -7.194 1.00 68.00 190 PRO A O 1
ATOM 1449 N N . THR A 1 191 ? -8.127 8.204 -6.055 1.00 63.03 191 THR A N 1
ATOM 1450 C CA . THR A 1 191 ? -9.441 8.779 -5.757 1.00 63.03 191 THR A CA 1
ATOM 1451 C C . THR A 1 191 ? -10.212 9.033 -7.052 1.00 63.03 191 THR A C 1
ATOM 1453 O O . THR A 1 191 ? -9.636 9.127 -8.137 1.00 63.03 191 THR A O 1
ATOM 1456 N N . ALA A 1 192 ? -11.542 9.119 -6.965 1.00 56.38 192 ALA A N 1
ATOM 1457 C CA . ALA A 1 192 ? -12.378 9.368 -8.140 1.00 56.38 192 ALA A CA 1
ATOM 1458 C C . ALA A 1 192 ? -11.976 10.654 -8.893 1.00 56.38 192 ALA A C 1
ATOM 1460 O O . ALA A 1 192 ? -12.082 10.685 -10.113 1.00 56.38 192 ALA A O 1
ATOM 1461 N N . GLU A 1 193 ? -11.448 11.649 -8.177 1.00 50.53 193 GLU A N 1
ATOM 1462 C CA . GLU A 1 193 ? -10.970 12.931 -8.710 1.00 50.53 193 GLU A CA 1
ATOM 1463 C C . GLU A 1 193 ? -9.611 12.835 -9.422 1.00 50.53 193 GLU A C 1
ATOM 1465 O O . GLU A 1 193 ? -9.398 13.507 -10.424 1.00 50.53 193 GLU A O 1
ATOM 1470 N N . LEU A 1 194 ? -8.702 11.968 -8.958 1.00 52.56 194 LEU A N 1
ATOM 1471 C CA . LEU A 1 194 ? -7.382 11.760 -9.578 1.00 52.56 194 LEU A CA 1
ATOM 1472 C C . LEU A 1 194 ? -7.397 10.691 -10.678 1.00 52.56 194 LEU A C 1
ATOM 1474 O O . LEU A 1 194 ? -6.430 10.545 -11.423 1.00 52.56 194 LEU A O 1
ATOM 1478 N N . ARG A 1 195 ? -8.487 9.926 -10.795 1.00 53.25 195 ARG A N 1
ATOM 1479 C CA . ARG A 1 195 ? -8.636 8.857 -11.790 1.00 53.25 195 ARG A CA 1
ATOM 1480 C C . ARG A 1 195 ? -8.577 9.353 -13.247 1.00 53.25 195 ARG A C 1
ATOM 1482 O O . ARG A 1 195 ? -7.924 8.664 -14.028 1.00 53.25 195 ARG A O 1
ATOM 1489 N N . PRO A 1 196 ? -9.186 10.496 -13.630 1.00 50.12 196 PRO A N 1
ATOM 1490 C CA . PRO A 1 196 ? -9.030 11.060 -14.969 1.00 50.12 196 PRO A CA 1
ATOM 1491 C C . PRO A 1 196 ? -7.568 11.417 -15.248 1.00 50.12 196 PRO A C 1
ATOM 1493 O O . PRO A 1 196 ? -7.008 10.915 -16.206 1.00 50.12 196 PRO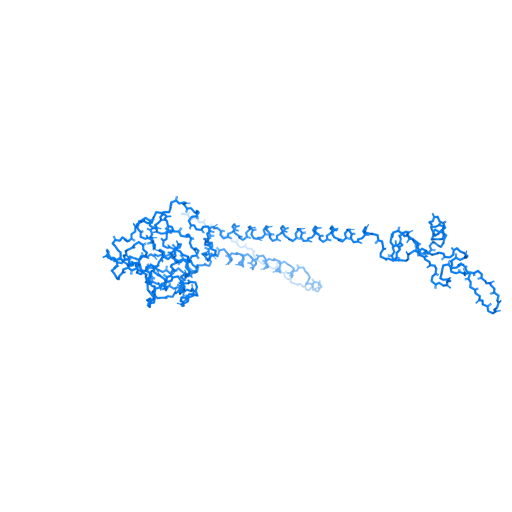 A O 1
ATOM 1496 N N . LEU A 1 197 ? -6.904 12.131 -14.331 1.00 51.97 197 LEU A N 1
ATOM 1497 C CA . LEU A 1 197 ? -5.498 12.535 -14.468 1.00 51.97 197 LEU A CA 1
ATOM 1498 C C . LEU A 1 197 ? -4.526 11.348 -14.539 1.00 51.97 197 LEU A C 1
ATOM 1500 O O . LEU A 1 197 ? -3.570 11.384 -15.305 1.00 51.97 197 LEU A O 1
ATOM 1504 N N . ALA A 1 198 ? -4.756 10.284 -13.763 1.00 52.97 198 ALA A N 1
ATOM 1505 C CA . ALA A 1 198 ? -3.929 9.078 -13.806 1.00 52.97 198 ALA A CA 1
ATOM 1506 C C . ALA A 1 198 ? -4.118 8.297 -15.115 1.00 52.97 198 ALA A C 1
ATOM 1508 O O . ALA A 1 198 ? -3.144 7.806 -15.683 1.00 52.97 198 ALA A O 1
ATOM 1509 N N . ASN A 1 199 ? -5.357 8.206 -15.609 1.00 55.16 199 ASN A N 1
ATOM 1510 C CA . ASN A 1 199 ? -5.641 7.600 -16.906 1.00 55.16 199 ASN A CA 1
ATOM 1511 C C . ASN A 1 199 ? -5.078 8.454 -18.045 1.00 55.16 199 ASN A C 1
ATOM 1513 O O . ASN A 1 199 ? -4.480 7.898 -18.955 1.00 55.16 199 ASN A O 1
ATOM 1517 N N . ASP A 1 200 ? -5.198 9.777 -17.972 1.00 53.22 200 ASP A N 1
ATOM 1518 C CA . ASP A 1 200 ? -4.664 10.712 -18.960 1.00 53.22 200 ASP A CA 1
ATOM 1519 C C . ASP A 1 200 ? -3.134 10.705 -18.964 1.00 53.22 200 ASP A C 1
ATOM 1521 O O . ASP A 1 200 ? -2.545 10.677 -20.034 1.00 53.22 200 ASP A O 1
ATOM 1525 N N . ALA A 1 201 ? -2.473 10.616 -17.806 1.00 51.66 201 ALA A N 1
ATOM 1526 C CA . ALA A 1 201 ? -1.019 10.471 -17.718 1.00 51.66 201 ALA A CA 1
ATOM 1527 C C . ALA A 1 201 ? -0.528 9.108 -18.233 1.00 51.66 201 ALA A C 1
ATOM 1529 O O . ALA A 1 201 ? 0.499 9.039 -18.904 1.00 51.66 201 ALA A O 1
ATOM 1530 N N . LEU A 1 202 ? -1.251 8.015 -17.956 1.00 50.75 202 LEU A N 1
ATOM 1531 C CA . LEU A 1 202 ? -0.948 6.692 -18.518 1.00 50.75 202 LEU A CA 1
ATOM 1532 C C . LEU A 1 202 ? -1.228 6.632 -20.025 1.00 50.75 202 LEU A C 1
ATOM 1534 O O . LEU A 1 202 ? -0.487 5.973 -20.751 1.00 50.75 202 LEU A O 1
ATOM 1538 N N . ASN A 1 203 ? -2.257 7.331 -20.502 1.00 55.09 203 ASN A N 1
ATOM 1539 C CA . ASN A 1 203 ? -2.582 7.455 -21.920 1.00 55.09 203 ASN A CA 1
ATOM 1540 C C . ASN A 1 203 ? -1.589 8.368 -22.648 1.00 55.09 203 ASN A C 1
ATOM 1542 O O . ASN A 1 203 ? -1.196 8.028 -23.756 1.00 55.09 203 ASN A O 1
ATOM 1546 N N . ASP A 1 204 ? -1.137 9.467 -22.037 1.00 50.69 204 ASP A N 1
ATOM 1547 C CA . ASP A 1 204 ? -0.101 10.362 -22.571 1.00 50.69 204 ASP A CA 1
ATOM 1548 C C . ASP A 1 204 ? 1.261 9.667 -22.570 1.00 50.69 204 ASP A C 1
ATOM 1550 O O . ASP A 1 204 ? 1.956 9.678 -23.578 1.00 50.69 204 ASP A O 1
ATOM 1554 N N . LEU A 1 205 ? 1.624 8.944 -21.504 1.00 52.12 205 LEU A N 1
ATOM 1555 C CA . LEU A 1 205 ? 2.817 8.094 -21.505 1.00 52.12 205 LEU A CA 1
ATOM 1556 C C . LEU A 1 205 ? 2.684 6.958 -22.527 1.00 52.12 205 LEU A C 1
ATOM 1558 O O . LEU A 1 205 ? 3.648 6.632 -23.209 1.00 52.12 205 LEU A O 1
ATOM 1562 N N . GLY A 1 206 ? 1.493 6.381 -22.677 1.00 51.06 206 GLY A N 1
ATOM 1563 C CA . GLY A 1 206 ? 1.188 5.369 -23.683 1.00 51.06 206 GLY A CA 1
ATOM 1564 C C . GLY A 1 206 ? 1.296 5.903 -25.111 1.00 51.06 206 GLY A C 1
ATOM 1565 O O . GLY A 1 206 ? 1.864 5.221 -25.959 1.00 51.06 206 GLY A O 1
ATOM 1566 N N . TRP A 1 207 ? 0.810 7.118 -25.374 1.00 48.81 207 TRP A N 1
ATOM 1567 C CA . TRP A 1 207 ? 0.966 7.846 -26.634 1.00 48.81 207 TRP A CA 1
ATOM 1568 C C . TRP A 1 207 ? 2.437 8.163 -26.884 1.00 48.81 207 TRP A C 1
ATOM 1570 O O . TRP A 1 207 ? 2.972 7.762 -27.910 1.00 48.81 207 TRP A O 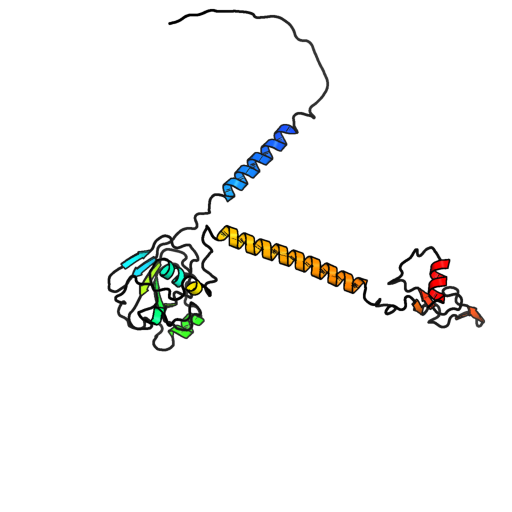1
ATOM 1580 N N . ARG A 1 208 ? 3.129 8.763 -25.911 1.00 49.12 208 ARG A N 1
ATOM 1581 C CA . ARG A 1 208 ? 4.554 9.102 -25.986 1.00 49.12 208 ARG A CA 1
ATOM 1582 C C . ARG A 1 208 ? 5.432 7.878 -26.193 1.00 49.12 208 ARG A C 1
ATOM 1584 O O . ARG A 1 208 ? 6.366 7.958 -26.971 1.00 49.12 208 ARG A O 1
ATOM 1591 N N . LEU A 1 209 ? 5.141 6.742 -25.559 1.00 49.28 209 LEU A N 1
ATOM 1592 C CA . LEU A 1 209 ? 5.862 5.482 -25.778 1.00 49.28 209 LEU A CA 1
ATOM 1593 C C . LEU A 1 209 ? 5.544 4.861 -27.142 1.00 49.28 209 LEU A C 1
ATOM 1595 O O . LEU A 1 209 ? 6.419 4.239 -27.739 1.00 49.28 209 LEU A O 1
ATOM 1599 N N . ARG A 1 210 ? 4.324 5.035 -27.664 1.00 52.19 210 ARG A N 1
ATOM 1600 C CA . ARG A 1 210 ? 3.948 4.597 -29.018 1.00 52.19 210 ARG A CA 1
ATOM 1601 C C . ARG A 1 210 ? 4.592 5.484 -30.089 1.00 52.19 210 ARG A C 1
ATOM 1603 O O . ARG A 1 210 ? 5.056 4.963 -31.099 1.00 52.19 210 ARG A O 1
ATOM 1610 N N . ASP A 1 211 ? 4.709 6.781 -29.823 1.00 57.12 211 ASP A N 1
ATOM 1611 C CA . ASP A 1 211 ? 5.434 7.757 -30.634 1.00 57.12 211 ASP A CA 1
ATOM 1612 C C . ASP A 1 211 ? 6.941 7.541 -30.565 1.00 57.12 211 ASP A C 1
ATOM 1614 O O . ASP A 1 211 ? 7.580 7.518 -31.607 1.00 57.12 211 ASP A O 1
ATOM 1618 N N . LEU A 1 212 ? 7.515 7.293 -29.385 1.00 54.16 212 LEU A N 1
ATOM 1619 C CA . LEU A 1 212 ? 8.911 6.879 -29.227 1.00 54.16 212 LEU A CA 1
ATOM 1620 C C . LEU A 1 212 ? 9.158 5.553 -29.940 1.00 54.16 212 LEU A C 1
ATOM 1622 O O . LEU A 1 212 ? 10.130 5.445 -30.669 1.00 54.16 212 LEU A O 1
ATOM 1626 N N . GLY A 1 213 ? 8.266 4.570 -29.817 1.00 52.34 213 GLY A N 1
ATOM 1627 C CA . GLY A 1 213 ? 8.350 3.319 -30.568 1.00 52.34 213 GLY A CA 1
ATOM 1628 C C . GLY A 1 213 ? 8.284 3.541 -32.081 1.00 52.34 213 GLY A C 1
ATOM 1629 O O . GLY A 1 213 ? 9.023 2.905 -32.826 1.00 52.34 213 GLY A O 1
ATOM 1630 N N . GLY A 1 214 ? 7.454 4.478 -32.545 1.00 60.19 214 GLY A N 1
ATOM 1631 C CA . GLY A 1 214 ? 7.355 4.868 -33.950 1.00 60.19 214 GLY A CA 1
ATOM 1632 C C . GLY A 1 214 ? 8.561 5.665 -34.451 1.00 60.19 214 GLY A C 1
ATOM 1633 O O . GLY A 1 214 ? 9.019 5.428 -35.563 1.00 60.19 214 GLY A O 1
ATOM 1634 N N . VAL A 1 215 ? 9.098 6.586 -33.649 1.00 62.78 215 VAL A N 1
ATOM 1635 C CA . VAL A 1 215 ? 10.310 7.363 -33.942 1.00 62.78 215 VAL A CA 1
ATOM 1636 C C . VAL A 1 215 ? 11.513 6.436 -33.949 1.00 62.78 215 VAL A C 1
ATOM 1638 O O . VAL A 1 215 ? 12.195 6.377 -34.958 1.00 62.78 215 VAL A O 1
ATOM 1641 N N . VAL A 1 216 ? 11.721 5.639 -32.900 1.00 57.84 216 VAL A N 1
ATOM 1642 C CA . VAL A 1 216 ? 12.803 4.650 -32.822 1.00 57.84 216 VAL A CA 1
ATOM 1643 C C . VAL A 1 216 ? 12.701 3.663 -33.976 1.00 57.84 216 VAL A C 1
ATOM 1645 O O . VAL A 1 216 ? 13.702 3.433 -34.634 1.00 57.84 216 VAL A O 1
ATOM 1648 N N . ARG A 1 217 ? 11.514 3.134 -34.302 1.00 59.19 217 ARG A N 1
ATOM 1649 C CA . ARG A 1 217 ? 11.355 2.260 -35.474 1.00 59.19 217 ARG A CA 1
ATOM 1650 C C . ARG A 1 217 ? 11.686 2.988 -36.778 1.00 59.19 217 ARG A C 1
ATOM 1652 O O . ARG A 1 217 ? 12.404 2.431 -37.589 1.00 59.19 217 ARG A O 1
ATOM 1659 N N . ARG A 1 218 ? 11.254 4.240 -36.972 1.00 61.25 218 ARG A N 1
ATOM 1660 C CA . ARG A 1 218 ? 11.608 5.030 -38.169 1.00 61.25 218 ARG A CA 1
ATOM 1661 C C . ARG A 1 218 ? 13.102 5.332 -38.266 1.00 61.25 218 ARG A C 1
ATOM 1663 O O . ARG A 1 218 ? 13.637 5.258 -39.367 1.00 61.25 218 ARG A O 1
ATOM 1670 N N . GLU A 1 219 ? 13.745 5.679 -37.155 1.00 64.81 219 GLU A N 1
ATOM 1671 C CA . GLU A 1 219 ? 15.183 5.952 -37.078 1.00 64.81 219 GLU A CA 1
ATOM 1672 C C . GLU A 1 219 ? 16.000 4.675 -37.279 1.00 64.81 219 GLU A C 1
ATOM 1674 O O . GLU A 1 219 ? 16.950 4.688 -38.048 1.00 64.81 219 GLU A O 1
ATOM 1679 N N . VAL A 1 220 ? 15.596 3.556 -36.670 1.00 60.56 220 VAL A N 1
ATOM 1680 C CA . VAL A 1 220 ? 16.210 2.237 -36.876 1.00 60.56 220 VAL A CA 1
ATOM 1681 C C . VAL A 1 220 ? 16.014 1.782 -38.316 1.00 60.56 220 VAL A C 1
ATOM 1683 O O . VAL A 1 220 ? 16.985 1.418 -38.962 1.00 60.56 220 VAL A O 1
ATOM 1686 N N . ASP A 1 221 ? 14.807 1.874 -38.872 1.00 64.12 221 ASP A N 1
ATOM 1687 C CA . ASP A 1 221 ? 14.566 1.522 -40.270 1.00 64.12 221 ASP A CA 1
ATOM 1688 C C . ASP A 1 221 ? 15.337 2.453 -41.220 1.00 64.12 221 ASP A C 1
ATOM 1690 O O . ASP A 1 221 ? 15.744 2.030 -42.296 1.00 64.12 221 ASP A O 1
ATOM 1694 N N . ARG A 1 222 ? 15.541 3.730 -40.861 1.00 62.66 222 ARG A N 1
ATOM 1695 C CA . ARG A 1 222 ? 16.383 4.660 -41.629 1.00 62.66 222 ARG A CA 1
ATOM 1696 C C . ARG A 1 222 ? 17.849 4.248 -41.538 1.00 62.66 222 ARG A C 1
ATOM 1698 O O . ARG A 1 222 ? 18.478 4.111 -42.572 1.00 62.66 222 ARG A O 1
ATOM 1705 N N . ALA A 1 223 ? 18.353 3.965 -40.343 1.00 58.06 223 ALA A N 1
ATOM 1706 C CA . ALA A 1 223 ? 19.716 3.492 -40.132 1.00 58.06 223 ALA A CA 1
ATOM 1707 C C . ALA A 1 223 ? 19.987 2.147 -40.830 1.00 58.06 223 ALA A C 1
ATOM 1709 O O . ALA A 1 223 ? 21.068 1.951 -41.368 1.00 58.06 223 ALA A O 1
ATOM 1710 N N . LEU A 1 224 ? 19.001 1.245 -40.882 1.00 61.72 224 LEU A N 1
ATOM 1711 C CA . LEU A 1 224 ? 19.082 -0.013 -41.629 1.00 61.72 224 LEU A CA 1
ATOM 1712 C C . LEU A 1 224 ? 19.004 0.203 -43.148 1.00 61.72 224 LEU A C 1
ATOM 1714 O O . LEU A 1 224 ? 19.670 -0.504 -43.895 1.00 61.72 224 LEU A O 1
ATOM 1718 N N . ARG A 1 225 ? 18.221 1.181 -43.624 1.00 64.00 225 ARG A N 1
ATOM 1719 C CA . ARG A 1 225 ? 18.163 1.553 -45.052 1.00 64.00 225 ARG A CA 1
ATOM 1720 C C . ARG A 1 225 ? 19.409 2.294 -45.542 1.00 64.00 225 ARG A C 1
ATOM 1722 O O . ARG A 1 225 ? 19.766 2.147 -46.708 1.00 64.00 225 ARG A O 1
ATOM 1729 N N . ASP A 1 226 ? 20.015 3.102 -44.678 1.00 67.50 226 ASP A N 1
ATOM 1730 C CA . ASP A 1 226 ? 21.136 3.992 -45.001 1.00 67.50 226 ASP A CA 1
ATOM 1731 C C . ASP A 1 226 ? 22.494 3.419 -44.553 1.00 67.50 226 ASP A C 1
ATOM 1733 O O . ASP A 1 226 ? 23.538 4.024 -44.800 1.00 67.50 226 ASP A O 1
ATOM 1737 N N . GLY A 1 227 ? 22.496 2.246 -43.913 1.00 69.31 227 GLY A N 1
ATOM 1738 C CA . GLY A 1 227 ? 23.701 1.480 -43.613 1.00 69.31 227 GLY A CA 1
ATOM 1739 C C . GLY A 1 227 ? 24.379 0.936 -44.881 1.00 69.31 227 GLY A C 1
ATOM 1740 O O . GLY A 1 227 ? 23.754 0.859 -45.945 1.00 69.31 227 GLY A O 1
ATOM 1741 N N . PRO A 1 228 ? 25.669 0.555 -44.804 1.00 78.25 228 PRO A N 1
ATOM 1742 C CA . PRO A 1 228 ? 26.353 -0.064 -45.932 1.00 78.25 228 PRO A CA 1
ATOM 1743 C C . PRO A 1 228 ? 25.624 -1.354 -46.329 1.00 78.25 228 PRO A C 1
ATOM 1745 O O . PRO A 1 228 ? 25.249 -2.156 -45.478 1.00 78.25 228 PRO A O 1
ATOM 1748 N N . CYS A 1 229 ? 25.397 -1.545 -47.631 1.00 81.06 229 CYS A N 1
ATOM 1749 C CA . CYS A 1 229 ? 24.711 -2.733 -48.140 1.00 81.06 229 CYS A CA 1
ATOM 1750 C C . CYS A 1 229 ? 25.438 -4.005 -47.687 1.00 81.06 229 CYS A C 1
ATOM 1752 O O . CYS A 1 229 ? 26.623 -4.135 -47.948 1.00 81.06 229 CYS A O 1
ATOM 1754 N N . GLU A 1 230 ? 24.743 -4.979 -47.104 1.00 82.44 230 GLU A N 1
ATOM 1755 C CA . GLU A 1 230 ? 25.371 -6.218 -46.608 1.00 82.44 230 GLU A CA 1
ATOM 1756 C C . GLU A 1 230 ? 26.089 -7.033 -47.700 1.00 82.44 230 GLU A C 1
ATOM 1758 O O . GLU A 1 230 ? 26.995 -7.804 -47.407 1.00 82.44 230 GLU A O 1
ATOM 1763 N N . VAL A 1 231 ? 25.702 -6.852 -48.967 1.00 85.38 231 VAL A N 1
ATOM 1764 C CA . VAL A 1 231 ? 26.235 -7.616 -50.104 1.00 85.38 231 VAL A CA 1
ATOM 1765 C C . VAL A 1 231 ? 27.477 -6.966 -50.717 1.00 85.38 231 VAL A C 1
ATOM 1767 O O . VAL A 1 231 ? 28.402 -7.669 -51.105 1.00 85.38 231 VAL A O 1
ATOM 1770 N N . CYS A 1 232 ? 27.513 -5.634 -50.823 1.00 86.31 232 CYS A N 1
ATOM 1771 C CA . CYS A 1 232 ? 28.636 -4.912 -51.440 1.00 86.31 232 CYS A CA 1
ATOM 1772 C C . CYS A 1 232 ? 29.383 -3.987 -50.471 1.00 86.31 232 CYS A C 1
ATOM 1774 O O . CYS A 1 232 ? 30.296 -3.275 -50.858 1.00 86.31 232 CYS A O 1
ATOM 1776 N N . ASN A 1 233 ? 28.970 -3.934 -49.209 1.00 83.88 233 ASN A N 1
ATOM 1777 C CA . ASN A 1 233 ? 29.478 -3.025 -48.186 1.00 83.88 233 ASN A CA 1
ATOM 1778 C C . ASN A 1 233 ? 29.529 -1.545 -48.628 1.00 83.88 233 ASN A C 1
ATOM 1780 O O . ASN A 1 233 ? 30.419 -0.791 -48.246 1.00 83.88 233 ASN A O 1
ATOM 1784 N N . GLY A 1 234 ? 28.576 -1.127 -49.470 1.00 80.44 234 GLY A N 1
ATOM 1785 C CA . GLY A 1 234 ? 28.477 0.246 -49.978 1.00 80.44 234 GLY A CA 1
ATOM 1786 C C . GLY A 1 234 ? 29.311 0.563 -51.227 1.00 80.44 234 GLY A C 1
ATOM 1787 O O . GLY A 1 234 ? 29.273 1.703 -51.683 1.00 80.44 234 GLY A O 1
ATOM 1788 N N . THR A 1 235 ? 30.009 -0.406 -51.831 1.00 84.31 235 THR A N 1
ATOM 1789 C CA . THR A 1 235 ? 30.769 -0.190 -53.084 1.00 84.31 235 THR A CA 1
ATOM 1790 C C . THR A 1 235 ? 29.877 -0.039 -54.323 1.00 84.31 235 THR A C 1
ATOM 1792 O O . THR A 1 235 ? 30.346 0.400 -55.368 1.00 84.31 235 THR A O 1
ATOM 1795 N N . GLU A 1 236 ? 28.590 -0.395 -54.220 1.00 86.00 236 GLU A N 1
ATOM 1796 C CA . GLU A 1 236 ? 27.597 -0.458 -55.312 1.00 86.00 236 GLU A CA 1
ATOM 1797 C C . GLU A 1 236 ? 27.894 -1.492 -56.419 1.00 86.00 236 GLU A C 1
ATOM 1799 O O . GLU A 1 236 ? 27.035 -1.732 -57.271 1.00 86.00 236 GLU A O 1
ATOM 1804 N N . VAL A 1 237 ? 29.042 -2.169 -56.377 1.00 88.56 237 VAL A N 1
ATOM 1805 C CA . VAL A 1 237 ? 29.468 -3.207 -57.328 1.00 88.56 237 VAL A CA 1
ATOM 1806 C C . VAL A 1 237 ? 29.927 -4.465 -56.597 1.00 88.56 237 VAL A C 1
ATOM 1808 O O . VAL A 1 237 ? 30.418 -4.404 -55.473 1.00 88.56 237 VAL A O 1
ATOM 1811 N N . VAL A 1 238 ? 29.736 -5.617 -57.227 1.00 91.25 238 VAL A N 1
ATOM 1812 C CA . VAL A 1 238 ? 30.199 -6.924 -56.747 1.00 91.25 238 VAL A CA 1
ATOM 1813 C C . VAL A 1 238 ? 30.878 -7.672 -57.882 1.00 91.25 238 VAL A C 1
ATOM 1815 O O . VAL A 1 238 ? 30.636 -7.377 -59.058 1.00 91.25 238 VAL A O 1
ATOM 1818 N N . ASP A 1 239 ? 31.687 -8.667 -57.540 1.00 91.62 239 ASP A N 1
ATOM 1819 C CA . ASP A 1 239 ? 32.265 -9.559 -58.536 1.00 91.62 239 ASP A CA 1
ATOM 1820 C C . ASP A 1 239 ? 31.161 -10.252 -59.333 1.00 91.62 239 ASP A C 1
ATOM 1822 O O . ASP A 1 239 ? 30.106 -10.635 -58.816 1.00 91.62 239 ASP A O 1
ATOM 1826 N N . CYS A 1 240 ? 31.382 -10.371 -60.637 1.00 89.75 240 CYS A N 1
ATOM 1827 C CA . CYS A 1 240 ? 30.449 -11.014 -61.535 1.00 89.75 240 CYS A CA 1
ATOM 1828 C C . CYS A 1 240 ? 30.371 -12.501 -61.172 1.00 89.75 240 CYS A C 1
ATOM 1830 O O . CYS A 1 240 ? 31.341 -13.216 -61.413 1.00 89.75 240 CYS A O 1
ATOM 1832 N N . PRO A 1 241 ? 29.217 -13.010 -60.706 1.00 87.75 241 PRO A N 1
ATOM 1833 C CA . PRO A 1 241 ? 29.090 -14.405 -60.277 1.00 87.75 241 PRO A CA 1
ATOM 1834 C C . PRO A 1 241 ? 29.164 -15.402 -61.443 1.00 87.75 241 PRO A C 1
ATOM 1836 O O . PRO A 1 241 ? 29.134 -16.605 -61.236 1.00 87.75 241 PRO A O 1
ATOM 1839 N N . ASN A 1 242 ? 29.195 -14.914 -62.688 1.00 87.81 242 ASN A N 1
ATOM 1840 C CA . ASN A 1 242 ? 29.298 -15.756 -63.877 1.00 87.81 242 ASN A CA 1
ATOM 1841 C C . ASN A 1 242 ? 30.753 -16.020 -64.298 1.00 87.81 242 ASN A C 1
ATOM 1843 O O . ASN A 1 242 ? 30.997 -16.913 -65.102 1.00 87.81 242 ASN A O 1
ATOM 1847 N N . CYS A 1 243 ? 31.706 -15.209 -63.838 1.00 90.62 243 CYS A N 1
ATOM 1848 C CA . CYS A 1 243 ? 33.133 -15.402 -64.113 1.00 90.62 243 CYS A CA 1
ATOM 1849 C C . CYS A 1 243 ? 34.008 -15.215 -62.871 1.00 90.62 243 CYS A C 1
ATOM 1851 O O . CYS A 1 243 ? 35.212 -15.043 -63.014 1.00 90.62 243 CYS A O 1
ATOM 1853 N N . ASP A 1 244 ? 33.404 -15.180 -61.684 1.00 88.94 244 ASP A N 1
ATOM 1854 C CA . ASP A 1 244 ? 34.066 -14.992 -60.391 1.00 88.94 244 ASP A CA 1
ATOM 1855 C C . ASP A 1 244 ? 35.081 -13.838 -60.387 1.00 88.94 244 ASP A C 1
ATOM 1857 O O . ASP A 1 244 ? 36.221 -13.983 -59.956 1.00 88.94 244 ASP A O 1
ATOM 1861 N N . GLY A 1 245 ? 34.698 -12.690 -60.954 1.00 87.38 245 GLY A N 1
ATOM 1862 C CA . GLY A 1 245 ? 35.579 -11.517 -61.013 1.00 87.38 245 GLY A CA 1
ATOM 1863 C C . GLY A 1 245 ? 36.615 -11.527 -62.145 1.00 87.38 245 GLY A C 1
ATOM 1864 O O . GLY A 1 245 ? 37.207 -10.494 -62.437 1.00 87.38 245 GLY A O 1
ATOM 1865 N N . MET A 1 246 ? 36.808 -12.643 -62.854 1.00 88.38 246 MET A N 1
ATOM 1866 C CA . MET A 1 246 ? 37.897 -12.798 -63.834 1.00 88.38 246 MET A CA 1
ATOM 1867 C C . MET A 1 246 ? 37.651 -12.071 -65.165 1.00 88.38 246 MET A C 1
ATOM 1869 O O . MET A 1 246 ? 38.548 -11.954 -65.995 1.00 88.38 246 MET A O 1
ATOM 1873 N N . GLY A 1 247 ? 36.414 -11.643 -65.433 1.00 88.06 247 GLY A N 1
ATOM 1874 C CA . GLY A 1 247 ? 36.026 -10.995 -66.696 1.00 88.06 247 GLY A CA 1
ATOM 1875 C C . GLY A 1 247 ? 35.952 -11.937 -67.908 1.00 88.06 247 GLY A C 1
ATOM 1876 O O . GLY A 1 247 ? 35.350 -11.589 -68.924 1.00 88.06 247 GLY A O 1
ATOM 1877 N N . ARG A 1 248 ? 36.479 -13.158 -67.803 1.00 91.19 248 ARG A N 1
ATOM 1878 C CA . ARG A 1 248 ? 36.531 -14.170 -68.867 1.00 91.19 248 ARG A CA 1
ATOM 1879 C C . ARG A 1 248 ? 36.244 -15.557 -68.301 1.00 91.19 248 ARG A C 1
ATOM 1881 O O . ARG A 1 248 ? 36.329 -15.762 -67.095 1.00 91.19 248 ARG A O 1
ATOM 1888 N N . TYR A 1 249 ? 35.880 -16.496 -69.165 1.00 87.62 249 TYR A N 1
ATOM 1889 C CA . TYR A 1 249 ? 35.786 -17.916 -68.824 1.00 87.62 249 TYR A CA 1
ATOM 1890 C C . TYR A 1 249 ? 36.166 -18.780 -70.031 1.00 87.62 249 TYR A C 1
ATOM 1892 O O . TYR A 1 249 ? 36.035 -18.366 -71.185 1.00 87.62 249 TYR A O 1
ATOM 1900 N N . VAL A 1 250 ? 36.654 -19.994 -69.773 1.00 87.62 250 VAL A N 1
ATOM 1901 C CA . VAL A 1 250 ? 37.043 -20.938 -70.828 1.00 87.62 250 VAL A CA 1
ATOM 1902 C C . VAL A 1 250 ? 35.839 -21.791 -71.209 1.00 87.62 250 VAL A C 1
ATOM 1904 O O . VAL A 1 250 ? 35.267 -22.476 -70.366 1.00 87.62 250 VAL A O 1
ATOM 1907 N N . THR A 1 251 ? 35.472 -21.780 -72.490 1.00 82.06 251 THR A N 1
ATOM 1908 C CA . THR A 1 251 ? 34.423 -22.654 -73.041 1.00 82.06 251 THR A CA 1
ATOM 1909 C C . THR A 1 251 ? 34.990 -23.390 -74.241 1.00 82.06 251 THR A C 1
ATOM 1911 O O . THR A 1 251 ? 35.602 -22.767 -75.104 1.00 82.06 251 THR A O 1
ATOM 1914 N N . TYR A 1 252 ? 34.825 -24.714 -74.303 1.00 87.62 252 TYR A N 1
ATOM 1915 C CA . TYR A 1 252 ? 35.371 -25.539 -75.393 1.00 87.62 252 TYR A CA 1
ATOM 1916 C C . TYR A 1 252 ? 36.875 -25.300 -75.653 1.00 87.62 252 TYR A C 1
ATOM 1918 O O . TYR A 1 252 ? 37.320 -25.242 -76.795 1.00 87.62 252 TYR A O 1
ATOM 1926 N N . GLY A 1 253 ? 37.660 -25.102 -74.587 1.00 84.75 253 GLY A N 1
ATOM 1927 C CA . GLY A 1 253 ? 39.108 -24.866 -74.675 1.00 84.75 253 GLY A CA 1
ATOM 1928 C C . GLY A 1 253 ? 39.519 -23.482 -75.190 1.00 84.75 253 GLY A C 1
ATOM 1929 O O . GLY A 1 253 ? 40.711 -23.223 -75.310 1.00 84.75 253 GLY A O 1
ATOM 1930 N N . THR A 1 254 ? 38.566 -22.586 -75.462 1.00 86.06 254 THR A N 1
ATOM 1931 C CA . THR A 1 254 ? 38.835 -21.217 -75.922 1.00 86.06 254 THR A CA 1
ATOM 1932 C C . THR A 1 254 ? 38.463 -20.214 -74.834 1.00 86.06 254 THR A C 1
ATOM 1934 O O . THR A 1 254 ? 37.371 -20.277 -74.260 1.00 86.06 254 THR A O 1
ATOM 1937 N N . GLU A 1 255 ? 39.364 -19.276 -74.541 1.00 89.94 255 GLU A N 1
ATOM 1938 C CA . GLU A 1 255 ? 39.069 -18.167 -73.634 1.00 89.94 255 GLU A CA 1
ATOM 1939 C C . GLU A 1 255 ? 38.054 -17.227 -74.294 1.00 89.94 255 GLU A C 1
ATOM 1941 O O . GLU A 1 255 ? 38.274 -16.721 -75.393 1.00 89.94 255 GLU A O 1
ATOM 1946 N N . THR A 1 256 ? 36.919 -17.015 -73.632 1.00 91.00 256 THR A N 1
ATOM 1947 C CA . THR A 1 256 ? 35.860 -16.129 -74.115 1.00 91.00 256 THR A CA 1
ATOM 1948 C C . THR A 1 256 ? 35.565 -15.060 -73.075 1.00 91.00 256 THR A C 1
ATOM 1950 O O . THR A 1 256 ? 35.562 -15.307 -71.867 1.00 91.00 256 THR A O 1
ATOM 1953 N N . GLU A 1 257 ? 35.295 -13.848 -73.549 1.00 92.62 257 GLU A N 1
ATOM 1954 C CA . GLU A 1 257 ? 34.866 -12.746 -72.701 1.00 92.62 257 GLU A CA 1
ATOM 1955 C C . GLU A 1 257 ? 33.527 -13.058 -72.022 1.00 92.62 257 GLU A C 1
ATOM 1957 O O . GLU A 1 257 ? 32.573 -13.540 -72.646 1.00 92.62 257 GLU A O 1
ATOM 1962 N N . CYS A 1 258 ? 33.434 -12.761 -70.726 1.00 90.56 258 CYS A N 1
ATOM 1963 C CA . CYS A 1 258 ? 32.219 -13.023 -69.982 1.00 90.56 258 CYS A CA 1
ATOM 1964 C C . CYS A 1 258 ? 31.087 -12.123 -70.477 1.00 90.56 258 CYS A C 1
ATOM 1966 O O . CYS A 1 258 ? 31.101 -10.918 -70.259 1.00 90.56 258 CYS A O 1
ATOM 1968 N N . LYS A 1 259 ? 30.053 -12.706 -71.091 1.00 89.31 259 LYS A N 1
ATOM 1969 C CA . LYS A 1 259 ? 28.928 -11.939 -71.656 1.00 89.31 259 LYS A CA 1
ATOM 1970 C C . LYS A 1 259 ? 28.107 -11.159 -70.622 1.00 89.31 259 LYS A C 1
ATOM 1972 O O . LYS A 1 259 ? 27.444 -10.192 -70.991 1.00 89.31 259 LYS A O 1
ATOM 1977 N N . ALA A 1 260 ? 28.137 -11.574 -69.354 1.00 84.44 260 ALA A N 1
ATOM 1978 C CA . ALA A 1 260 ? 27.378 -10.935 -68.281 1.00 84.44 260 ALA A CA 1
ATOM 1979 C C . ALA A 1 260 ? 28.002 -9.600 -67.837 1.00 84.44 260 ALA A C 1
ATOM 1981 O O . ALA A 1 260 ? 27.285 -8.609 -67.719 1.00 84.44 260 ALA A O 1
ATOM 1982 N N . CYS A 1 261 ? 29.323 -9.561 -67.635 1.00 86.75 261 CYS A N 1
ATOM 1983 C CA . CYS A 1 261 ? 30.053 -8.345 -67.253 1.00 86.75 261 CYS A CA 1
ATOM 1984 C C . CYS A 1 261 ? 30.759 -7.651 -68.429 1.00 86.75 261 CYS A C 1
ATOM 1986 O O . CYS A 1 261 ? 31.203 -6.519 -68.289 1.00 86.75 261 CYS A O 1
ATOM 1988 N N . ARG A 1 262 ? 30.821 -8.296 -69.602 1.00 87.94 262 ARG A N 1
ATOM 1989 C CA . ARG A 1 262 ? 31.565 -7.842 -70.788 1.00 87.94 262 ARG A CA 1
ATOM 1990 C C . ARG A 1 262 ? 33.021 -7.517 -70.453 1.00 87.94 262 ARG A C 1
ATOM 1992 O O . ARG A 1 262 ? 33.472 -6.383 -70.587 1.00 87.94 262 ARG A O 1
ATOM 1999 N N . GLY A 1 263 ? 33.727 -8.507 -69.907 1.00 87.06 263 GLY A N 1
ATOM 2000 C CA . GLY A 1 263 ? 35.162 -8.388 -69.654 1.00 87.06 263 GLY A CA 1
ATOM 2001 C C . GLY A 1 263 ? 35.542 -7.634 -68.381 1.00 87.06 263 GLY A C 1
ATOM 2002 O O . GLY A 1 263 ? 36.675 -7.778 -67.940 1.00 87.06 263 GLY A O 1
ATOM 2003 N N . SER A 1 264 ? 34.626 -6.882 -67.757 1.00 86.19 264 SER A N 1
ATOM 2004 C CA . SER A 1 264 ? 34.953 -6.034 -66.599 1.00 86.19 264 SER A CA 1
ATOM 2005 C C . SER A 1 264 ? 35.203 -6.803 -65.301 1.00 86.19 264 SER A C 1
ATOM 2007 O O . SER A 1 264 ? 35.764 -6.251 -64.366 1.00 86.19 264 SER A O 1
ATOM 2009 N N . GLY A 1 265 ? 34.722 -8.044 -65.200 1.00 88.00 265 GLY A N 1
ATOM 2010 C CA . GLY A 1 265 ? 34.772 -8.819 -63.958 1.00 88.00 265 GLY A CA 1
ATOM 2011 C C . GLY A 1 265 ? 33.750 -8.390 -62.902 1.00 88.00 265 GLY A C 1
ATOM 2012 O O . GLY A 1 265 ? 33.445 -9.186 -62.028 1.00 88.00 265 GLY A O 1
ATOM 2013 N N . GLN A 1 266 ? 33.120 -7.220 -63.018 1.00 89.38 266 GLN A N 1
ATOM 2014 C CA . GLN A 1 266 ? 32.211 -6.672 -62.004 1.00 89.38 266 GLN A CA 1
ATOM 2015 C C . GLN A 1 266 ? 30.801 -6.417 -62.544 1.00 89.38 266 GLN A C 1
ATOM 2017 O O . GLN A 1 266 ? 30.597 -6.133 -63.728 1.00 89.38 266 GLN A O 1
ATOM 2022 N N . VAL A 1 267 ? 29.807 -6.504 -61.661 1.00 90.19 267 VAL A N 1
ATOM 2023 C CA . VAL A 1 267 ? 28.401 -6.177 -61.938 1.00 90.19 267 VAL A CA 1
ATOM 2024 C C . VAL A 1 267 ? 27.823 -5.309 -60.825 1.00 90.19 267 VAL A C 1
ATOM 2026 O O . VAL A 1 267 ? 28.274 -5.346 -59.683 1.00 90.19 267 VAL A O 1
ATOM 2029 N N . VAL A 1 268 ? 26.791 -4.527 -61.141 1.00 90.50 268 VAL A N 1
ATOM 2030 C CA . VAL A 1 268 ? 26.121 -3.690 -60.138 1.00 90.50 268 VAL A CA 1
ATOM 2031 C C . VAL A 1 268 ? 25.452 -4.562 -59.075 1.00 90.50 268 VAL A C 1
ATOM 2033 O O . VAL A 1 268 ? 24.775 -5.546 -59.392 1.00 90.50 268 VAL A O 1
ATOM 2036 N N . CYS A 1 269 ? 25.622 -4.187 -57.808 1.00 88.44 269 CYS A N 1
ATOM 2037 C CA . CYS A 1 269 ? 25.019 -4.883 -56.682 1.00 88.44 269 CYS A CA 1
ATOM 2038 C C . CYS A 1 269 ? 23.489 -4.814 -56.765 1.00 88.44 269 CYS A C 1
ATOM 2040 O O . CYS A 1 269 ? 22.892 -3.755 -56.578 1.00 88.44 269 CYS A O 1
ATOM 2042 N N . ARG A 1 270 ? 22.838 -5.959 -56.996 1.00 86.06 270 ARG A N 1
ATOM 2043 C CA . ARG A 1 270 ? 21.369 -6.038 -57.090 1.00 86.06 270 ARG A CA 1
ATOM 2044 C C . ARG A 1 270 ? 20.666 -5.747 -55.765 1.00 86.06 270 ARG A C 1
ATOM 2046 O O . ARG A 1 270 ? 19.531 -5.291 -55.782 1.00 86.06 270 ARG A O 1
ATOM 2053 N N . ALA A 1 271 ? 21.332 -5.994 -54.638 1.00 83.06 271 ALA A N 1
ATOM 2054 C CA . ALA A 1 271 ? 20.744 -5.822 -53.313 1.00 83.06 271 ALA A CA 1
ATOM 2055 C C . ALA A 1 271 ? 20.542 -4.347 -52.930 1.00 83.06 271 ALA A C 1
ATOM 2057 O O . ALA A 1 271 ? 19.626 -4.037 -52.176 1.00 83.06 271 ALA A O 1
ATOM 2058 N N . CYS 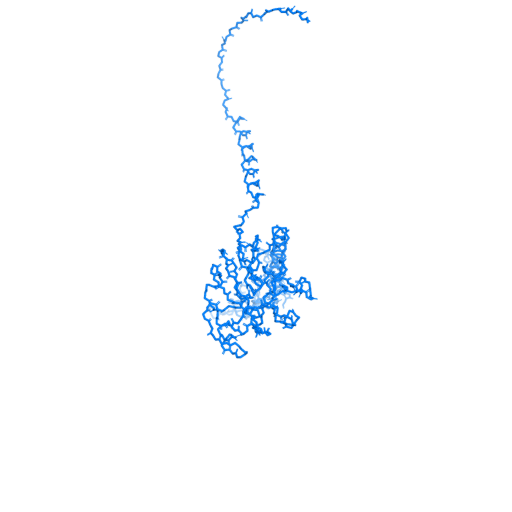A 1 272 ? 21.360 -3.432 -53.461 1.00 82.50 272 CYS A N 1
ATOM 2059 C CA . CYS A 1 272 ? 21.254 -1.997 -53.182 1.00 82.50 272 CYS A CA 1
ATOM 2060 C C . CYS A 1 272 ? 21.122 -1.131 -54.440 1.00 82.50 272 CYS A C 1
ATOM 2062 O O . CYS A 1 272 ? 21.334 0.082 -54.372 1.00 82.50 272 CYS A O 1
ATOM 2064 N N . PHE A 1 273 ? 20.812 -1.728 -55.593 1.00 85.38 273 PHE A N 1
ATOM 2065 C CA . PHE A 1 273 ? 20.695 -0.990 -56.844 1.00 85.38 273 PHE A CA 1
ATOM 2066 C C . PHE A 1 273 ? 19.567 0.048 -56.765 1.00 85.38 273 PHE A C 1
ATOM 2068 O O . PHE A 1 273 ? 18.407 -0.287 -56.537 1.00 85.38 273 PHE A O 1
ATOM 2075 N N . LYS A 1 274 ? 19.919 1.320 -56.983 1.00 80.19 274 LYS A N 1
ATOM 2076 C CA . LYS A 1 274 ? 18.982 2.445 -57.091 1.00 80.19 274 LYS A CA 1
ATOM 2077 C C . LYS A 1 274 ? 19.020 2.968 -58.530 1.00 80.19 274 LYS A C 1
ATOM 2079 O O . LYS A 1 274 ? 19.984 3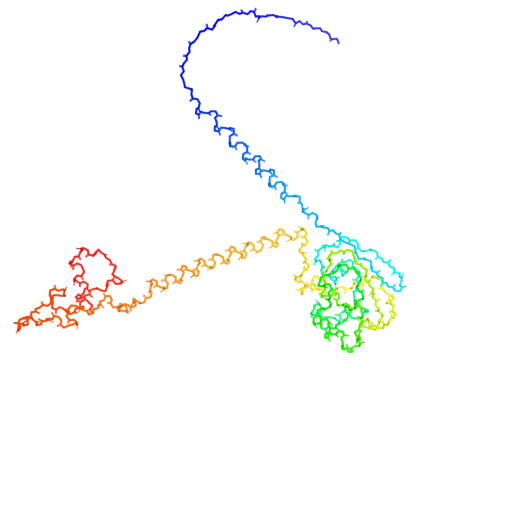.641 -58.900 1.00 80.19 274 LYS A O 1
ATOM 2084 N N . GLY A 1 275 ? 18.009 2.634 -59.329 1.00 82.44 275 GLY A N 1
ATOM 2085 C CA . GLY A 1 275 ? 17.885 3.012 -60.741 1.00 82.44 275 GLY A CA 1
ATOM 2086 C C . GLY A 1 275 ? 16.873 2.132 -61.478 1.00 82.44 275 GLY A C 1
ATOM 2087 O O . GLY A 1 275 ? 16.289 1.234 -60.872 1.00 82.44 275 GLY A O 1
ATOM 2088 N N . ASP A 1 276 ? 16.673 2.380 -62.772 1.00 85.00 276 ASP A N 1
ATOM 2089 C CA . ASP A 1 276 ? 15.886 1.498 -63.638 1.00 85.00 276 ASP A CA 1
ATOM 2090 C C . ASP A 1 276 ? 16.732 0.273 -64.048 1.00 85.00 276 ASP A C 1
ATOM 2092 O O . ASP A 1 276 ? 17.776 0.450 -64.682 1.00 85.00 276 ASP A O 1
ATOM 2096 N N . PRO A 1 277 ? 16.342 -0.971 -63.698 1.00 79.56 277 PRO A N 1
ATOM 2097 C CA . PRO A 1 277 ? 17.087 -2.172 -64.084 1.00 79.56 277 PRO A CA 1
ATOM 2098 C C . PRO A 1 277 ? 17.100 -2.432 -65.594 1.00 79.56 277 PRO A C 1
ATOM 2100 O O . PRO A 1 277 ? 17.933 -3.206 -66.072 1.00 79.56 277 PRO A O 1
ATOM 2103 N N . TRP A 1 278 ? 16.171 -1.824 -66.332 1.00 82.81 278 TRP A N 1
ATOM 2104 C CA . TRP A 1 278 ? 16.039 -1.987 -67.776 1.00 82.81 278 TRP A CA 1
ATOM 2105 C C . TRP A 1 278 ? 16.913 -1.006 -68.565 1.00 82.81 278 TRP A C 1
ATOM 2107 O O . TRP A 1 278 ? 17.182 -1.249 -69.743 1.00 82.81 278 TRP A O 1
ATOM 2117 N N . ASP A 1 279 ? 17.443 0.034 -67.913 1.00 87.75 279 ASP A N 1
ATOM 2118 C CA . ASP A 1 279 ? 18.465 0.913 -68.480 1.00 87.75 279 ASP A CA 1
ATOM 2119 C C . ASP A 1 279 ? 19.845 0.240 -68.411 1.00 87.75 279 ASP A C 1
ATOM 2121 O O . ASP A 1 279 ? 20.686 0.476 -67.535 1.00 87.75 279 ASP A O 1
ATOM 2125 N N . LEU A 1 280 ? 20.071 -0.662 -69.365 1.00 80.00 280 LEU A N 1
ATOM 2126 C CA . LEU A 1 280 ? 21.300 -1.443 -69.454 1.00 80.00 280 LEU A CA 1
ATOM 2127 C C . LEU A 1 280 ? 22.546 -0.571 -69.659 1.00 80.00 280 LEU A C 1
ATOM 2129 O O . LEU A 1 280 ? 23.646 -1.018 -69.328 1.00 80.00 280 LEU A O 1
ATOM 2133 N N . GLU A 1 281 ? 22.418 0.631 -70.218 1.00 80.44 281 GLU A N 1
ATOM 2134 C CA . GLU A 1 281 ? 23.550 1.535 -70.430 1.00 80.44 281 GLU A CA 1
ATOM 2135 C C . GLU A 1 281 ? 23.956 2.212 -69.122 1.00 80.44 281 GLU A C 1
ATOM 2137 O O . GLU A 1 281 ? 25.134 2.144 -68.752 1.00 80.44 281 GLU A O 1
ATOM 2142 N N . ALA A 1 282 ? 22.995 2.748 -68.365 1.00 80.00 282 ALA A N 1
ATOM 2143 C CA . ALA A 1 282 ? 23.250 3.345 -67.055 1.00 80.00 282 ALA A CA 1
ATOM 2144 C C . ALA A 1 282 ? 23.790 2.323 -66.044 1.00 80.00 282 ALA A C 1
ATOM 2146 O O . ALA A 1 282 ? 24.748 2.610 -65.319 1.00 80.00 282 ALA A O 1
ATOM 2147 N N . VAL A 1 283 ? 23.237 1.104 -66.027 1.00 82.44 283 VAL A N 1
ATOM 2148 C CA . VAL A 1 283 ? 23.729 0.001 -65.180 1.00 82.44 283 VAL A CA 1
ATOM 2149 C C . VAL A 1 283 ? 25.194 -0.314 -65.502 1.00 82.44 283 VAL A C 1
ATOM 2151 O O . VAL A 1 283 ? 26.022 -0.442 -64.598 1.00 82.44 283 VAL A O 1
ATOM 2154 N N . ARG A 1 284 ? 25.551 -0.398 -66.788 1.00 77.81 284 ARG A N 1
ATOM 2155 C CA . ARG A 1 284 ? 26.923 -0.714 -67.221 1.00 77.81 284 ARG A CA 1
ATOM 2156 C C . ARG A 1 284 ? 27.906 0.416 -66.971 1.00 77.81 284 ARG A C 1
ATOM 2158 O O . ARG A 1 284 ? 29.059 0.150 -66.655 1.00 77.81 284 ARG A O 1
ATOM 2165 N N . GLU A 1 285 ? 27.495 1.661 -67.171 1.00 80.50 285 GLU A N 1
ATOM 2166 C CA . GLU A 1 285 ? 28.341 2.823 -66.905 1.00 80.50 285 GLU A CA 1
ATOM 2167 C C . GLU A 1 285 ? 28.663 2.932 -65.411 1.00 80.50 285 GLU A C 1
ATOM 2169 O O . GLU A 1 285 ? 29.811 3.161 -65.040 1.00 80.50 285 GLU A O 1
ATOM 2174 N N . ARG A 1 286 ? 27.683 2.666 -64.542 1.00 78.44 286 ARG A N 1
ATOM 2175 C CA . ARG A 1 286 ? 27.888 2.648 -63.091 1.00 78.44 286 ARG A CA 1
ATOM 2176 C C . ARG A 1 286 ? 28.860 1.556 -62.647 1.00 78.44 286 ARG A C 1
ATOM 2178 O O . ARG A 1 286 ? 29.722 1.838 -61.825 1.00 78.44 286 ARG A O 1
ATOM 2185 N N . ALA A 1 287 ? 28.758 0.357 -63.226 1.00 79.88 287 ALA A N 1
ATOM 2186 C CA . ALA A 1 287 ? 29.695 -0.737 -62.963 1.00 79.88 287 ALA A CA 1
ATOM 2187 C C . ALA A 1 287 ? 31.132 -0.444 -63.426 1.00 79.88 287 ALA A C 1
ATOM 2189 O O . ALA A 1 287 ? 32.053 -1.049 -62.907 1.00 79.88 287 ALA A O 1
ATOM 2190 N N . ARG A 1 288 ? 31.331 0.453 -64.404 1.00 75.62 288 ARG A N 1
ATOM 2191 C CA . ARG A 1 288 ? 32.663 0.828 -64.915 1.00 75.62 288 ARG A CA 1
ATOM 2192 C C . ARG A 1 288 ? 33.324 1.979 -64.147 1.00 75.62 288 ARG A C 1
ATOM 2194 O O . ARG A 1 288 ? 34.527 2.169 -64.276 1.00 75.62 288 ARG A O 1
ATOM 2201 N N . ARG A 1 289 ? 32.549 2.786 -63.415 1.00 72.31 289 ARG A N 1
ATOM 2202 C CA . ARG A 1 289 ? 33.028 3.986 -62.695 1.00 72.31 289 ARG A CA 1
ATOM 2203 C C . ARG A 1 289 ? 33.488 3.720 -61.258 1.00 72.31 289 ARG A C 1
ATOM 2205 O O . ARG A 1 289 ? 33.944 4.656 -60.601 1.00 72.31 289 ARG A O 1
ATOM 2212 N N . ARG A 1 290 ? 33.291 2.509 -60.750 1.00 66.75 290 ARG A N 1
ATOM 2213 C CA . ARG A 1 290 ? 33.617 2.075 -59.387 1.00 66.75 290 ARG A CA 1
ATOM 2214 C C . ARG A 1 290 ? 34.649 0.968 -59.464 1.00 66.75 290 ARG A C 1
ATOM 2216 O O . ARG A 1 290 ? 35.508 0.952 -58.559 1.00 66.75 290 ARG A O 1
#

Foldseek 3Di:
DDDDDDDDDDDDDDDDDDDDDDDDPPVPVVVVVVVVVVVVVVVVVVVPPPCADKAWEFEQFPVGTDIQTRAGFQAQQQRSQLVRQHHLFPDCVLVVDDLQPLAPLRSKKQKDDDKPVPDEDPSQCVRQVDPPHNDDPRTYRSSPIGDHHYMYIFAADDRNSRDPHGHPDGGHRDNPPPPVSCVPPPGGDDDPVCVVVVVVVVVVVVVVVVVVVVVVVVVVVVCVLPAQQPQCRVLQKDFDPQPRLQQWDADPNDIDGDPVLRSRRMFGDPRNDDDDPPPPVVRNVSRVVD

Sequence (290 aa):
ASTLAQAAGAPVAQATAGVGGCAVVQTTLHRVMRWRYISFLAFVRCLTPSKRPHHSITWTTADGSRVIDGVQRGELLRTALLRRGFSPHNNNSQLINCRGLGTCGTCAVEVRGAVEPAEASARERLRLSFPPHELRANLRLACQCTVHGDVVVSKFEGFWGARPTLAPTAANAKTYFGELEFLLDRRTPPTAELRPLANDALNDLGWRLRDLGGVVRREVDRALRDGPCEVCNGTEVVDCPNCDGMGRYVTYGTETECKACRGSGQVVCRACFKGDPWDLEAVRERARRR

Organism: NCBI:txid35677

Radius of gyration: 40.84 Å; chains: 1; bounding box: 106×61×102 Å

pLDDT: mean 75.83, std 22.22, range [27.41, 98.0]

Secondary structure (DSSP, 8-state):
----------------------SSSSHHHHHHHHHHHHHHH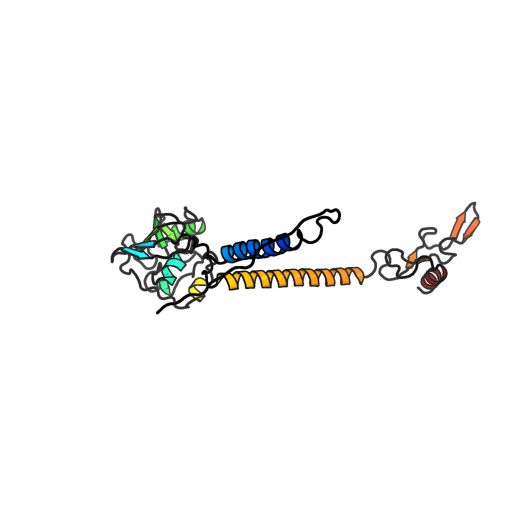HHHHTSS---PPEEEEEEEETTEEEEEEEEETT-BHHHHHHHTT--SS-GGGGTSS-TTSS-S-TTEEEEEEEEESSSPPHHHHHHHTSTT----TTEEETTT-EEEEEEEEE-BSSTTS-SSSBPS-SS----TTGGGGGTT--SSPPPTTTHHHHHHHHHHHHHHHHHHHHHHHHHHHHHHHHSPPTTTTTSSEEE-TTTTTSSEEEETTEEEE-TTTTTSSEEE-TTS--S-TT-HHHHHHHHH--